Protein AF-A0AAW2ZPW3-F1 (afdb_monomer_lite)

Sequence (224 aa):
MMNESAYTNVSAQFETRSLSVDAEYKTQFEAKIDRNKQHYDPDTGDNVTYYRIQIKRTRVPLGNMGSFSVSNYSNEHRYMHFLELYQSLQKRHPQCVYPSFPPKRYDTEAPETIKERLIGLEGFIQFILSNESLANDREVLEFFGQQPLNRAKNLVKKTERTWFDSMIDYLAYPFIALENNFNTEKIDKKYPAMFGAPTNNPNVRNIPDNRSTSDLTVLEGDNI

Foldseek 3Di:
DDDDDDDDDDPDWDWDQDPDPLNFWTKTKDKAKDFDDFDQDPVVRDTFTKIKIKIWIWIDTPDDPDDIDIDIAIDIDGLVLLVVLVVVCCVVCVVDDADDAQDDDPCCPPPVSVVSNRVRSSSRLNVQCSDPVSCPDPVVCCSRVVVV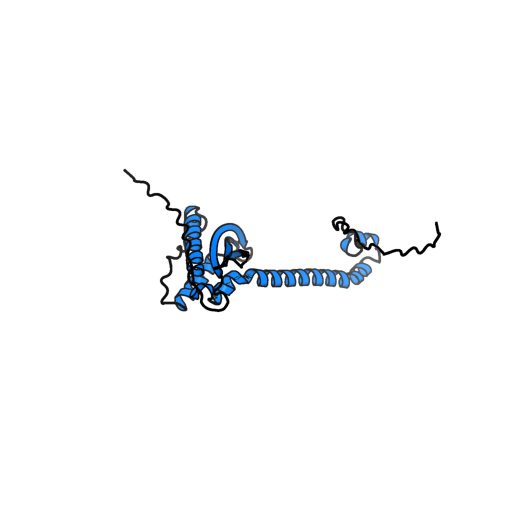VVVVVVVVVVVVVVVVVVVVVVVCVVVVCVVVVNPVVVVCVVCVPVPPDPDPDPPPPDDDDPDDDDDDDDDDDDDD

Organism: NCBI:txid1008807

Secondary structure (DSSP, 8-state):
-------------------SS-TTEEEEEEEEEEEEEEEEETTTTEEEEEEEEEEEEEEEESSTTPPPEEEEEEEEEEHHHHHHHHHHHHHH-TTS-PPPPPP--S--S-HHHHHHHHHHHHHHHHHHHH-HHHHT-HHHHHHHHHHHHHHHHHHHHHHHHHHHHHHHHHHHHHHHHHHTTT-HHHHHHH-GGGS------TT-PPPP----------------

Structure (mmCIF, N/CA/C/O backbone):
data_AF-A0AAW2ZPW3-F1
#
_entry.id   AF-A0AAW2ZPW3-F1
#
loop_
_atom_site.group_PDB
_atom_site.id
_atom_site.type_symbol
_atom_site.label_atom_id
_atom_site.label_alt_id
_atom_site.label_comp_id
_atom_site.label_asym_id
_atom_site.label_entity_id
_atom_site.label_seq_id
_atom_site.pdbx_PDB_ins_code
_atom_site.Cartn_x
_atom_site.Cartn_y
_atom_site.Cartn_z
_atom_site.occupancy
_atom_site.B_iso_or_equiv
_atom_site.auth_seq_id
_atom_site.auth_comp_id
_atom_site.auth_asym_id
_atom_site.auth_atom_id
_atom_site.pdbx_PDB_model_num
ATOM 1 N N . MET A 1 1 ? 8.148 32.405 -22.035 1.00 40.12 1 MET A N 1
ATOM 2 C CA . MET A 1 1 ? 8.514 32.671 -20.629 1.00 40.12 1 MET A CA 1
ATOM 3 C C . MET A 1 1 ? 7.722 31.693 -19.779 1.00 40.12 1 MET A C 1
ATOM 5 O O . MET A 1 1 ? 6.502 31.705 -19.856 1.00 40.12 1 MET A O 1
ATOM 9 N N . MET A 1 2 ? 8.415 30.747 -19.144 1.00 33.56 2 MET A N 1
ATOM 10 C CA . MET A 1 2 ? 7.826 29.640 -18.384 1.00 33.56 2 MET A CA 1
ATOM 11 C C . MET A 1 2 ? 7.483 30.124 -16.973 1.00 33.56 2 MET A C 1
ATOM 13 O O . MET A 1 2 ? 8.345 30.705 -16.322 1.00 33.56 2 MET A O 1
ATOM 17 N N . ASN A 1 3 ? 6.245 29.903 -16.527 1.00 38.91 3 ASN A N 1
ATOM 18 C CA . ASN A 1 3 ? 5.827 30.167 -15.152 1.00 38.91 3 ASN A CA 1
ATOM 19 C C . ASN A 1 3 ? 5.885 28.867 -14.348 1.00 38.91 3 ASN A C 1
ATOM 21 O O . ASN A 1 3 ? 5.221 27.887 -14.686 1.00 38.91 3 ASN A O 1
ATOM 25 N N . GLU A 1 4 ? 6.694 28.891 -13.293 1.00 43.84 4 GLU A N 1
ATOM 26 C CA . GLU A 1 4 ? 6.831 27.852 -12.280 1.00 43.84 4 GLU A CA 1
ATOM 27 C C . GLU A 1 4 ? 5.532 27.725 -11.474 1.00 43.84 4 GLU A C 1
ATOM 29 O O . GLU A 1 4 ? 5.117 28.644 -10.768 1.00 43.84 4 GLU A O 1
ATOM 34 N N . SER A 1 5 ? 4.874 26.572 -11.571 1.00 40.75 5 SER A N 1
ATOM 35 C CA . SER A 1 5 ? 3.739 26.220 -10.721 1.00 40.75 5 SER A CA 1
ATOM 36 C C . SER A 1 5 ? 4.228 25.527 -9.449 1.00 40.75 5 SER A C 1
ATOM 38 O O . SER A 1 5 ? 4.851 24.465 -9.497 1.00 40.75 5 SER A O 1
ATOM 40 N N . ALA A 1 6 ? 3.924 26.165 -8.322 1.00 37.41 6 ALA A N 1
ATOM 41 C CA . ALA A 1 6 ? 4.243 25.762 -6.964 1.00 37.41 6 ALA A CA 1
ATOM 42 C C . ALA A 1 6 ? 3.722 24.359 -6.605 1.00 37.41 6 ALA A C 1
ATOM 44 O O . ALA A 1 6 ? 2.565 24.021 -6.850 1.00 37.41 6 ALA A O 1
ATOM 45 N N . TYR A 1 7 ? 4.567 23.568 -5.944 1.00 33.41 7 TYR A N 1
ATOM 46 C CA . TYR A 1 7 ? 4.160 22.343 -5.261 1.00 33.41 7 TYR A CA 1
ATOM 47 C C . TYR A 1 7 ? 3.367 22.713 -4.002 1.00 33.41 7 TYR A C 1
ATOM 49 O O . TYR A 1 7 ? 3.932 23.150 -2.999 1.00 33.41 7 TYR A O 1
ATOM 57 N N . THR A 1 8 ? 2.045 22.557 -4.053 1.00 35.28 8 THR A N 1
ATOM 58 C CA . THR A 1 8 ? 1.177 22.673 -2.878 1.00 35.28 8 THR A CA 1
ATOM 59 C C . THR A 1 8 ? 1.289 21.395 -2.051 1.00 35.28 8 THR A C 1
ATOM 61 O O . THR A 1 8 ? 0.941 20.307 -2.503 1.00 35.28 8 THR A O 1
ATOM 64 N N . ASN A 1 9 ? 1.806 21.535 -0.835 1.00 36.81 9 ASN A N 1
ATOM 65 C CA . ASN A 1 9 ? 1.905 20.472 0.155 1.00 36.81 9 ASN A CA 1
ATOM 66 C C . ASN A 1 9 ? 0.516 20.301 0.799 1.00 36.81 9 ASN A C 1
ATOM 68 O O . ASN A 1 9 ? 0.113 21.117 1.627 1.00 36.81 9 ASN A O 1
ATOM 72 N N . VAL A 1 10 ? -0.264 19.313 0.349 1.00 33.97 10 VAL A N 1
ATOM 73 C CA . VAL A 1 10 ? -1.636 19.075 0.831 1.00 33.97 10 VAL A CA 1
ATOM 74 C C . VAL A 1 10 ? -1.608 18.011 1.928 1.00 33.97 10 VAL A C 1
ATOM 76 O O . VAL A 1 10 ? -1.872 16.837 1.689 1.00 33.97 10 VAL A O 1
ATOM 79 N N . SER A 1 11 ? -1.309 18.428 3.157 1.00 35.72 11 SER A N 1
ATOM 80 C CA . SER A 1 11 ? -1.606 17.633 4.353 1.00 35.72 11 SER A CA 1
ATOM 81 C C . SER A 1 11 ? -3.102 17.739 4.651 1.00 35.72 11 SER A C 1
ATOM 83 O O . SER A 1 11 ? -3.532 18.591 5.427 1.00 35.72 11 SER A O 1
ATOM 85 N N . ALA A 1 12 ? -3.916 16.913 3.997 1.00 38.75 12 ALA A N 1
ATOM 86 C CA . ALA A 1 12 ? -5.347 16.855 4.265 1.00 38.75 12 ALA A CA 1
ATOM 87 C C . ALA A 1 12 ? -5.615 16.038 5.542 1.00 38.75 12 ALA A C 1
ATOM 89 O O . ALA A 1 12 ? -5.448 14.820 5.574 1.00 38.75 12 ALA A O 1
ATOM 90 N N . GLN A 1 13 ? -6.022 16.720 6.614 1.00 38.53 13 GLN A N 1
ATOM 91 C CA . GLN A 1 13 ? -6.529 16.087 7.830 1.00 38.53 13 GLN A CA 1
ATOM 92 C C . GLN A 1 13 ? -8.008 15.740 7.626 1.00 38.53 13 GLN A C 1
ATOM 94 O O . GLN A 1 13 ? -8.851 16.632 7.598 1.00 38.53 13 GLN A O 1
ATOM 99 N N . PHE A 1 14 ? -8.337 14.457 7.482 1.00 45.84 14 PHE A N 1
ATOM 100 C CA . PHE A 1 14 ? -9.727 14.000 7.381 1.00 45.84 14 PHE A CA 1
ATOM 101 C C . PHE A 1 14 ? -10.244 13.498 8.736 1.00 45.84 14 PHE A C 1
ATOM 103 O O . PHE A 1 14 ? -9.548 12.784 9.462 1.00 45.84 14 PHE A O 1
ATOM 110 N N . GLU A 1 15 ? -11.467 13.901 9.097 1.00 42.53 15 GLU A N 1
ATOM 111 C CA . GLU A 1 15 ? -12.200 13.384 10.256 1.00 42.53 15 GLU A CA 1
ATOM 112 C C . GLU A 1 15 ? -13.277 12.403 9.804 1.00 42.53 15 GLU A C 1
ATOM 114 O O . GLU A 1 15 ? -14.194 12.786 9.084 1.00 42.53 15 GLU A O 1
ATOM 119 N N . THR A 1 16 ? -13.198 11.148 10.244 1.00 50.69 16 THR A N 1
ATOM 120 C CA . THR A 1 16 ? -14.261 10.154 10.055 1.00 50.69 16 THR A CA 1
ATOM 121 C C . THR A 1 16 ? -14.962 9.874 11.387 1.00 50.69 16 THR A C 1
ATOM 123 O O . THR A 1 16 ? -14.317 9.647 12.412 1.00 50.69 16 THR A O 1
ATOM 126 N N . ARG A 1 17 ? -16.303 9.942 11.375 1.00 41.03 17 ARG A N 1
ATOM 127 C CA . ARG A 1 17 ? -17.203 9.570 12.480 1.00 41.03 17 ARG A CA 1
ATOM 128 C C . ARG A 1 17 ? -17.719 8.150 12.232 1.00 41.03 17 ARG A C 1
ATOM 130 O O . ARG A 1 17 ? -18.593 7.982 11.387 1.00 41.03 17 ARG A O 1
ATOM 137 N N . SER A 1 18 ? -17.229 7.165 12.980 1.00 41.53 18 SER A N 1
ATOM 138 C CA . SER A 1 18 ? -17.793 5.811 13.020 1.00 41.53 18 SER A CA 1
ATOM 139 C C . SER A 1 18 ? -18.661 5.640 14.279 1.00 41.53 18 SER A C 1
ATOM 141 O O . SER A 1 18 ? -18.264 5.964 15.398 1.00 41.53 18 SER A O 1
ATOM 143 N N . LEU A 1 19 ? -19.900 5.183 14.088 1.00 45.59 19 LEU A N 1
ATOM 144 C CA . LEU A 1 19 ? -20.913 4.979 15.130 1.00 45.59 19 LEU A CA 1
ATOM 145 C C . LEU A 1 19 ? -20.983 3.489 15.513 1.00 45.59 19 LEU A C 1
ATOM 147 O O . LEU A 1 19 ? -21.840 2.773 15.010 1.00 45.59 19 LEU A O 1
ATOM 151 N N . SER A 1 20 ? -20.102 3.022 16.407 1.00 42.16 20 SER A N 1
ATOM 152 C CA . SER A 1 20 ? -20.306 1.804 17.226 1.00 42.16 20 SER A CA 1
ATOM 153 C C . SER A 1 20 ? -19.169 1.631 18.240 1.00 42.16 20 SER A C 1
ATOM 155 O O . SER A 1 20 ? -18.076 1.295 17.812 1.00 42.16 20 SER A O 1
ATOM 157 N N . VAL A 1 21 ? -19.419 1.821 19.546 1.00 47.06 21 VAL A N 1
ATOM 158 C CA . VAL A 1 21 ? -18.532 1.577 20.727 1.00 47.06 21 VAL A CA 1
ATOM 159 C C . VAL A 1 21 ? -17.141 2.262 20.723 1.00 47.06 21 VAL A C 1
ATOM 161 O O . VAL A 1 21 ? -16.722 2.776 21.749 1.00 47.06 21 VAL A O 1
ATOM 164 N N . ASP A 1 22 ? -16.496 2.416 19.571 1.00 48.12 22 ASP A N 1
ATOM 165 C CA . ASP A 1 22 ? -15.408 3.337 19.232 1.00 48.12 22 ASP A CA 1
ATOM 166 C C . ASP A 1 22 ? -15.899 4.777 18.966 1.00 48.12 22 ASP A C 1
ATOM 168 O O . ASP A 1 22 ? -15.117 5.630 18.548 1.00 48.12 22 ASP A O 1
ATOM 172 N N . ALA A 1 23 ? -17.175 5.088 19.239 1.00 52.50 23 ALA A N 1
ATOM 173 C CA . ALA A 1 23 ? -17.757 6.427 19.053 1.00 52.50 23 ALA A CA 1
ATOM 174 C C . ALA A 1 23 ? -17.068 7.523 19.900 1.00 52.50 23 ALA A C 1
ATOM 176 O O . ALA A 1 23 ? -17.370 8.706 19.762 1.00 52.50 23 ALA A O 1
ATOM 177 N N . GLU A 1 24 ? -16.141 7.126 20.771 1.00 69.06 24 GLU A N 1
ATOM 178 C CA . GLU A 1 24 ? -15.308 7.990 21.595 1.00 69.06 24 GLU A CA 1
ATOM 179 C C . GLU A 1 24 ? -13.969 8.356 20.952 1.00 69.06 24 GLU A C 1
ATOM 181 O O . GLU A 1 24 ? -13.245 9.144 21.548 1.00 69.06 24 GLU A O 1
ATOM 186 N N . TYR A 1 25 ? -13.605 7.832 19.773 1.00 67.62 25 TYR A N 1
ATOM 187 C CA . TYR A 1 25 ? -12.302 8.119 19.165 1.00 67.62 25 TYR A CA 1
ATOM 188 C C . TYR A 1 25 ? -12.387 8.451 17.675 1.00 67.62 25 TYR A C 1
ATOM 190 O O . TYR A 1 25 ? -12.862 7.675 16.853 1.00 67.62 25 TYR A O 1
ATOM 198 N N . LYS A 1 26 ? -11.788 9.578 17.297 1.00 79.75 26 LYS A N 1
ATOM 199 C CA . LYS A 1 26 ? -11.445 9.898 15.913 1.00 79.75 26 LYS A CA 1
ATOM 200 C C . LYS A 1 26 ? -10.118 9.221 15.568 1.00 79.75 26 LYS A C 1
ATOM 202 O O . LYS A 1 26 ? -9.091 9.501 16.190 1.00 79.75 26 LYS A O 1
ATOM 207 N N . THR A 1 27 ? -10.107 8.354 14.557 1.00 78.06 27 THR A N 1
ATOM 208 C CA . THR A 1 27 ? -8.859 7.767 14.044 1.00 78.06 27 THR A CA 1
ATOM 209 C C . THR A 1 27 ? -8.312 8.621 12.901 1.00 78.06 27 THR A C 1
ATOM 211 O O . THR A 1 27 ? -9.021 8.911 11.946 1.00 78.06 27 THR A O 1
ATOM 214 N N . GLN A 1 28 ? -7.041 9.007 12.987 1.00 82.06 28 GLN A N 1
ATOM 215 C CA . GLN A 1 28 ? -6.300 9.675 11.921 1.00 82.06 28 GLN A CA 1
ATOM 216 C C . GLN A 1 28 ? -5.170 8.769 11.438 1.00 82.06 28 GLN A C 1
ATOM 218 O O . GLN A 1 28 ? -4.482 8.141 12.250 1.00 82.06 28 GLN A O 1
ATOM 223 N N . PHE A 1 29 ? -4.966 8.728 10.126 1.00 83.12 29 PHE A N 1
ATOM 224 C CA . PHE A 1 29 ? -3.890 7.978 9.493 1.00 83.12 29 PHE A CA 1
ATOM 225 C C . PHE A 1 29 ? -2.956 8.932 8.756 1.00 83.12 29 PHE A C 1
ATOM 227 O O . PHE A 1 29 ? -3.404 9.799 8.012 1.00 83.12 29 PHE A O 1
ATOM 234 N N . GLU A 1 30 ? -1.657 8.743 8.945 1.00 82.81 30 GLU A N 1
ATOM 235 C CA . GLU A 1 30 ? -0.605 9.349 8.136 1.00 82.81 30 GLU A CA 1
ATOM 236 C C . GLU A 1 30 ? 0.159 8.201 7.477 1.00 82.81 30 GLU A C 1
ATOM 238 O O . GLU A 1 30 ? 0.657 7.312 8.171 1.00 82.81 30 GLU A O 1
ATOM 243 N N . ALA A 1 31 ? 0.213 8.191 6.147 1.00 84.62 31 ALA A N 1
ATOM 244 C CA . ALA A 1 31 ? 0.954 7.199 5.382 1.00 84.62 31 ALA A CA 1
ATOM 245 C C . ALA A 1 31 ? 2.081 7.881 4.615 1.00 84.62 31 ALA A C 1
ATOM 247 O O . ALA A 1 31 ? 1.835 8.876 3.937 1.00 84.62 31 ALA A O 1
ATOM 248 N N . LYS A 1 32 ? 3.286 7.320 4.717 1.00 87.94 32 LYS A N 1
ATOM 249 C CA . LYS A 1 32 ? 4.469 7.717 3.949 1.00 87.94 32 LYS A CA 1
ATOM 250 C C . LYS A 1 32 ? 5.029 6.515 3.221 1.00 87.94 32 LYS A C 1
ATOM 252 O O . LYS A 1 32 ? 4.993 5.399 3.748 1.00 87.94 32 LYS A O 1
ATOM 257 N N . ILE A 1 33 ? 5.547 6.741 2.020 1.00 87.75 33 ILE A N 1
ATOM 258 C CA . ILE A 1 33 ? 6.213 5.702 1.244 1.00 87.75 33 ILE A CA 1
ATOM 259 C C . ILE A 1 33 ? 7.634 6.143 0.941 1.00 87.75 33 ILE A C 1
ATOM 261 O O . ILE A 1 33 ? 7.854 7.145 0.270 1.00 87.75 33 ILE A O 1
ATOM 265 N N . ASP A 1 34 ? 8.591 5.336 1.382 1.00 85.94 34 ASP A N 1
ATOM 266 C CA . ASP A 1 34 ? 10.004 5.538 1.100 1.00 85.94 34 ASP A CA 1
ATOM 267 C C . ASP A 1 34 ? 10.500 4.489 0.103 1.00 85.94 34 ASP A C 1
ATOM 269 O O . ASP A 1 34 ? 10.129 3.306 0.157 1.00 85.94 34 ASP A O 1
ATOM 273 N N . ARG A 1 35 ? 11.422 4.892 -0.781 1.00 75.06 35 ARG A N 1
ATOM 274 C CA . ARG A 1 35 ? 12.244 3.917 -1.504 1.00 75.06 35 ARG A CA 1
ATOM 275 C C . ARG A 1 35 ? 13.202 3.307 -0.493 1.00 75.06 35 ARG A C 1
ATOM 277 O O . ARG A 1 35 ? 14.068 3.995 0.034 1.00 75.06 35 ARG A O 1
ATOM 284 N N . ASN A 1 36 ? 13.051 2.016 -0.234 1.00 65.75 36 ASN A N 1
ATOM 285 C CA . ASN A 1 36 ? 13.868 1.366 0.773 1.00 65.75 36 ASN A CA 1
ATOM 286 C C . ASN A 1 36 ? 15.167 0.838 0.167 1.00 65.75 36 ASN A C 1
ATOM 288 O O . ASN A 1 36 ? 16.237 1.384 0.423 1.00 65.75 36 ASN A O 1
ATOM 292 N N . LYS A 1 37 ? 15.082 -0.232 -0.634 1.00 71.56 37 LYS A N 1
ATOM 293 C CA . LYS A 1 37 ? 16.247 -0.952 -1.165 1.00 71.56 37 LYS A CA 1
ATOM 294 C C . LYS A 1 37 ? 15.915 -1.637 -2.491 1.00 71.56 37 LYS A C 1
ATOM 296 O O . LYS A 1 37 ? 14.796 -2.115 -2.686 1.00 71.56 37 LYS A O 1
ATOM 301 N N . GLN A 1 38 ? 16.903 -1.688 -3.382 1.00 78.50 38 GLN A N 1
ATOM 302 C CA . GLN A 1 38 ? 16.942 -2.693 -4.441 1.00 78.50 38 GLN A CA 1
ATOM 303 C C . GLN A 1 38 ? 17.449 -3.995 -3.824 1.00 78.50 38 GLN A C 1
ATOM 305 O O . GLN A 1 38 ? 18.418 -3.989 -3.064 1.00 78.50 38 GLN A O 1
ATOM 310 N N . HIS A 1 39 ? 16.765 -5.090 -4.117 1.00 82.94 39 HIS A N 1
ATOM 311 C CA . HIS A 1 39 ? 17.198 -6.427 -3.752 1.00 82.94 39 HIS A CA 1
ATOM 312 C C . HIS A 1 39 ? 17.432 -7.204 -5.038 1.00 82.94 39 HIS A C 1
ATOM 314 O O . HIS A 1 39 ? 16.542 -7.261 -5.885 1.00 82.94 39 HIS A O 1
ATOM 320 N N . TYR A 1 40 ? 18.618 -7.786 -5.180 1.00 83.44 40 TYR A N 1
ATOM 321 C CA . TYR A 1 40 ? 18.884 -8.719 -6.264 1.00 83.44 40 TYR A CA 1
ATOM 322 C C . TYR A 1 40 ? 18.115 -10.012 -5.990 1.00 83.44 40 TYR A C 1
ATOM 324 O O . TYR A 1 40 ? 18.232 -10.578 -4.899 1.00 83.44 40 TYR A O 1
ATOM 332 N N . ASP A 1 41 ? 17.282 -10.433 -6.931 1.00 80.00 41 ASP A N 1
ATOM 333 C CA . ASP A 1 41 ? 16.567 -11.701 -6.861 1.00 80.00 41 ASP A CA 1
ATOM 334 C C . ASP A 1 41 ? 17.380 -12.759 -7.628 1.00 80.00 41 ASP A C 1
ATOM 336 O O . ASP A 1 41 ? 17.490 -12.664 -8.852 1.00 80.00 41 ASP A O 1
ATOM 340 N N . PRO A 1 42 ? 18.009 -13.732 -6.941 1.00 80.62 42 PRO A N 1
ATOM 341 C CA . PRO A 1 42 ? 18.872 -14.711 -7.596 1.00 80.62 42 PRO A CA 1
ATOM 342 C C . PRO A 1 42 ? 18.100 -15.673 -8.503 1.00 80.62 42 PRO A C 1
ATOM 344 O O . PRO A 1 42 ? 18.702 -16.239 -9.412 1.00 80.62 42 PRO A O 1
ATOM 347 N N . ASP A 1 43 ? 16.795 -15.853 -8.278 1.00 79.81 43 ASP A N 1
ATOM 348 C CA . ASP A 1 43 ? 15.981 -16.788 -9.055 1.00 79.81 43 ASP A CA 1
ATOM 349 C C . ASP A 1 43 ? 15.610 -16.195 -10.420 1.00 79.81 43 ASP A C 1
ATOM 351 O O . ASP A 1 43 ? 15.550 -16.911 -11.420 1.00 79.81 43 ASP A O 1
ATOM 355 N N . THR A 1 44 ? 15.381 -14.879 -10.477 1.00 83.56 44 THR A N 1
ATOM 356 C CA . THR A 1 44 ? 15.059 -14.179 -11.731 1.00 83.56 44 THR A CA 1
ATOM 357 C C . THR A 1 44 ? 16.275 -13.526 -12.379 1.00 83.56 44 THR A C 1
ATOM 359 O O . THR A 1 44 ? 16.244 -13.233 -13.570 1.00 83.56 44 THR A O 1
ATOM 362 N N . GLY A 1 45 ? 17.343 -13.295 -11.614 1.00 87.50 45 GLY A N 1
ATOM 363 C CA . GLY A 1 45 ? 18.513 -12.541 -12.054 1.00 87.50 45 GLY A CA 1
ATOM 364 C C . GLY A 1 45 ? 18.276 -11.031 -12.160 1.00 87.50 45 GLY A C 1
ATOM 365 O O . GLY A 1 45 ? 19.124 -10.331 -12.713 1.00 87.50 45 GLY A O 1
ATOM 366 N N . ASP A 1 46 ? 17.161 -10.525 -11.623 1.00 82.88 46 ASP A N 1
ATOM 367 C CA . ASP A 1 46 ? 16.745 -9.127 -11.757 1.00 82.88 46 ASP A CA 1
ATOM 368 C C . ASP A 1 46 ? 16.888 -8.344 -10.447 1.00 82.88 46 ASP A C 1
ATOM 370 O O . ASP A 1 46 ? 16.755 -8.870 -9.338 1.00 82.88 46 ASP A O 1
ATOM 374 N N . ASN A 1 47 ? 17.082 -7.030 -10.573 1.00 84.19 47 ASN A N 1
ATOM 375 C CA . ASN A 1 47 ? 16.988 -6.113 -9.443 1.00 84.19 47 ASN A CA 1
ATOM 376 C C . ASN A 1 47 ? 15.530 -5.747 -9.174 1.00 84.19 47 ASN A C 1
ATOM 378 O O . ASN A 1 47 ? 14.843 -5.130 -9.989 1.00 84.19 47 ASN A O 1
ATOM 382 N N . VAL A 1 48 ? 15.062 -6.066 -7.974 1.00 85.44 48 VAL A N 1
ATOM 383 C CA . VAL A 1 48 ? 13.690 -5.817 -7.551 1.00 85.44 48 VAL A CA 1
ATOM 384 C C . VAL A 1 48 ? 13.646 -4.632 -6.595 1.00 85.44 48 VAL A C 1
ATOM 386 O O . VAL A 1 48 ? 14.350 -4.591 -5.586 1.00 85.44 48 VAL A O 1
ATOM 389 N N . THR A 1 49 ? 12.786 -3.655 -6.886 1.00 86.75 49 THR A N 1
ATOM 390 C CA . THR A 1 49 ? 12.603 -2.475 -6.029 1.00 86.75 49 THR A CA 1
ATOM 391 C C . THR A 1 49 ? 11.446 -2.676 -5.056 1.00 86.75 49 THR A C 1
ATOM 393 O O . THR A 1 49 ? 10.309 -2.925 -5.468 1.00 86.75 49 THR A O 1
ATOM 396 N N . TYR A 1 50 ? 11.737 -2.508 -3.764 1.00 90.06 50 TYR A N 1
ATOM 397 C CA . TYR A 1 50 ? 10.746 -2.515 -2.693 1.00 90.06 50 TYR A CA 1
ATOM 398 C C . TYR A 1 50 ? 10.470 -1.101 -2.179 1.00 90.06 50 TYR A C 1
ATOM 400 O O . TYR A 1 50 ? 11.380 -0.294 -1.961 1.00 90.06 50 TYR A O 1
ATOM 408 N N . TYR A 1 51 ? 9.193 -0.839 -1.938 1.00 91.06 51 TYR A N 1
ATOM 409 C CA . TYR A 1 51 ? 8.672 0.381 -1.346 1.00 91.06 51 TYR A CA 1
ATOM 410 C C . TYR A 1 51 ? 8.292 0.087 0.097 1.00 91.06 51 TYR A C 1
ATOM 412 O O . TYR A 1 51 ? 7.528 -0.846 0.361 1.00 91.06 51 TYR A O 1
ATOM 420 N N . ARG A 1 52 ? 8.843 0.860 1.032 1.00 91.62 52 ARG A N 1
ATOM 421 C CA . ARG A 1 52 ? 8.478 0.767 2.442 1.00 91.62 52 ARG A CA 1
ATOM 422 C C . ARG A 1 52 ? 7.323 1.711 2.701 1.00 91.62 52 ARG A C 1
ATOM 424 O O . ARG A 1 52 ? 7.458 2.911 2.517 1.00 91.62 52 ARG A O 1
ATOM 431 N N . ILE A 1 53 ? 6.222 1.154 3.169 1.00 91.12 53 ILE A N 1
ATOM 432 C CA . ILE A 1 53 ? 5.060 1.885 3.643 1.00 91.12 53 ILE A CA 1
ATOM 433 C C . ILE A 1 53 ? 5.234 2.074 5.143 1.00 91.12 53 ILE A C 1
ATOM 435 O O . ILE A 1 53 ? 5.524 1.112 5.853 1.00 91.12 53 ILE A O 1
ATOM 439 N N . GLN A 1 54 ? 5.060 3.298 5.619 1.00 89.88 54 GLN A N 1
ATOM 440 C CA . GLN A 1 54 ? 5.001 3.639 7.032 1.00 89.88 54 GLN A CA 1
ATOM 441 C C . GLN A 1 54 ? 3.629 4.231 7.317 1.00 89.88 54 GLN A C 1
ATOM 443 O O . GLN A 1 54 ? 3.267 5.246 6.729 1.00 89.88 54 GLN A O 1
ATOM 448 N N . ILE A 1 55 ? 2.866 3.600 8.206 1.00 87.50 55 ILE A N 1
ATOM 449 C CA . ILE A 1 55 ? 1.547 4.077 8.619 1.00 87.50 55 ILE A CA 1
ATOM 450 C C . ILE A 1 55 ? 1.608 4.440 10.089 1.00 87.50 55 ILE A C 1
ATOM 452 O O . ILE A 1 55 ? 1.842 3.588 10.945 1.00 87.50 55 ILE A O 1
ATOM 456 N N . LYS A 1 56 ? 1.333 5.703 10.382 1.00 87.81 56 LYS A N 1
ATOM 457 C CA . LYS A 1 56 ? 1.104 6.194 11.730 1.00 87.81 56 LYS A CA 1
ATOM 458 C C . LYS A 1 56 ? -0.393 6.357 11.930 1.00 87.81 56 LYS A C 1
ATOM 460 O O . LYS A 1 56 ? -1.034 7.201 11.308 1.00 87.81 56 LYS A O 1
ATOM 465 N N . ARG A 1 57 ? -0.955 5.543 12.816 1.00 84.94 57 ARG A N 1
ATOM 466 C CA . ARG A 1 57 ? -2.349 5.628 13.242 1.00 84.94 57 ARG A CA 1
ATOM 467 C C . ARG A 1 57 ? -2.408 6.327 14.590 1.00 84.94 57 ARG A C 1
ATOM 469 O O . ARG A 1 57 ? -1.864 5.829 15.574 1.00 84.94 57 ARG A O 1
ATOM 476 N N . THR A 1 58 ? -3.118 7.444 14.632 1.00 83.81 58 THR A N 1
ATOM 477 C CA . THR A 1 58 ? -3.374 8.218 15.848 1.00 83.81 58 THR A CA 1
ATOM 478 C C . THR A 1 58 ? -4.848 8.091 16.202 1.00 83.81 58 THR A C 1
ATOM 480 O O . THR A 1 58 ? -5.703 8.438 15.391 1.00 83.81 58 THR A O 1
ATOM 483 N N . ARG A 1 59 ? -5.164 7.589 17.396 1.00 83.44 59 ARG A N 1
ATOM 484 C CA . ARG A 1 59 ? -6.529 7.621 17.934 1.00 83.44 59 ARG A CA 1
ATOM 485 C C . ARG A 1 59 ? -6.646 8.808 18.880 1.00 83.44 59 ARG A C 1
ATOM 487 O O . ARG A 1 59 ? -5.910 8.891 19.864 1.00 83.44 59 ARG A O 1
ATOM 494 N N . VAL A 1 60 ? -7.541 9.725 18.541 1.00 84.19 60 VAL A N 1
ATOM 495 C CA . VAL A 1 60 ? -7.817 10.952 19.287 1.00 84.19 60 VAL A CA 1
ATOM 496 C C . VAL A 1 60 ? -9.156 10.785 19.990 1.00 84.19 60 VAL A C 1
ATOM 498 O O . VAL A 1 60 ? -10.142 10.537 19.298 1.00 84.19 60 VAL A O 1
ATOM 501 N N . PRO A 1 61 ? -9.228 10.908 21.320 1.00 82.81 61 PRO A N 1
ATOM 502 C CA . PRO A 1 61 ? -10.502 10.850 22.017 1.00 82.81 61 PRO A CA 1
ATOM 503 C C . PRO A 1 61 ? -11.390 12.046 21.640 1.00 82.81 61 PRO A C 1
ATOM 505 O O . PRO A 1 61 ? -10.920 13.173 21.513 1.00 82.81 61 PRO A O 1
ATOM 508 N N . LEU A 1 62 ? -12.685 11.798 21.469 1.00 79.88 62 LEU A N 1
ATOM 509 C CA . LEU A 1 62 ? -13.734 12.777 21.171 1.00 79.88 62 LEU A CA 1
ATOM 510 C C . LEU A 1 62 ? -14.245 13.493 22.440 1.00 79.88 62 LEU A C 1
ATOM 512 O O . LEU A 1 62 ? -15.150 14.319 22.354 1.00 79.88 62 LEU A O 1
ATOM 516 N N . GLY A 1 63 ? -13.656 13.214 23.611 1.00 79.44 63 GLY A N 1
ATOM 517 C CA . GLY A 1 63 ? -13.987 13.838 24.894 1.00 79.44 63 GLY A CA 1
ATOM 518 C C . GLY A 1 63 ? -12.794 13.912 25.857 1.00 79.44 63 GLY A C 1
ATOM 519 O O . GLY A 1 63 ? -11.736 13.338 25.609 1.00 79.44 63 GLY A O 1
ATOM 520 N N . ASN A 1 64 ? -12.976 14.605 26.985 1.00 71.62 64 ASN A N 1
ATOM 521 C CA . ASN A 1 64 ? -11.904 14.941 27.938 1.00 71.62 64 ASN A CA 1
ATOM 522 C C . ASN A 1 64 ? -11.348 13.766 28.773 1.00 71.62 64 ASN A C 1
ATOM 524 O O . ASN A 1 64 ? -10.476 13.995 29.607 1.00 71.62 64 ASN A O 1
ATOM 528 N N . MET A 1 65 ? -11.831 12.531 28.596 1.00 63.16 65 MET A N 1
ATOM 529 C CA . MET A 1 65 ? -11.461 11.390 29.455 1.00 63.16 65 MET A CA 1
ATOM 530 C C . MET A 1 65 ? -10.638 10.283 28.778 1.00 63.16 65 MET A C 1
ATOM 532 O O . MET A 1 65 ? -10.298 9.305 29.437 1.00 63.16 65 MET A O 1
ATOM 536 N N . GLY A 1 66 ? -10.272 10.415 27.500 1.00 68.12 66 GLY A N 1
ATOM 537 C CA . GLY A 1 66 ? -9.473 9.392 26.814 1.00 68.12 66 GLY A CA 1
ATOM 538 C C . GLY A 1 66 ? -7.973 9.693 26.777 1.00 68.12 66 GLY A C 1
ATOM 539 O O . GLY A 1 66 ? -7.549 10.849 26.792 1.00 68.12 66 GLY A O 1
ATOM 540 N N . SER A 1 67 ? -7.154 8.646 26.677 1.00 71.81 67 SER A N 1
ATOM 541 C CA . SER A 1 67 ? -5.726 8.768 26.377 1.00 71.81 67 SER A CA 1
ATOM 542 C C . SER A 1 67 ? -5.481 8.702 24.866 1.00 71.81 67 SER A C 1
ATOM 544 O O . SER A 1 67 ? -6.146 7.971 24.129 1.00 71.81 67 SER A O 1
ATOM 546 N N . PHE A 1 68 ? -4.510 9.478 24.381 1.00 77.00 68 PHE A N 1
ATOM 547 C CA . PHE A 1 68 ? -4.046 9.366 23.001 1.00 77.00 68 PHE A CA 1
ATOM 548 C C . PHE A 1 68 ? -3.274 8.060 22.829 1.00 77.00 68 PHE A C 1
ATOM 550 O O . PHE A 1 68 ? -2.373 7.760 23.613 1.00 77.00 68 PHE A O 1
ATOM 557 N N . SER A 1 69 ? -3.575 7.315 21.767 1.00 77.38 69 SER A N 1
ATOM 558 C CA . SER A 1 69 ? -2.744 6.181 21.358 1.00 77.38 69 SER A CA 1
ATOM 559 C C . SER A 1 69 ? -2.211 6.393 19.949 1.00 77.38 69 SER A C 1
ATOM 561 O O . SER A 1 69 ? -2.942 6.759 19.025 1.00 77.38 69 SER A O 1
ATOM 563 N N . VAL A 1 70 ? -0.906 6.174 19.793 1.00 79.69 70 VAL A N 1
ATOM 564 C CA . VAL A 1 70 ? -0.209 6.222 18.508 1.00 79.69 70 VAL A CA 1
ATOM 565 C C . VAL A 1 70 ? 0.349 4.836 18.236 1.00 79.69 70 VAL A C 1
ATOM 567 O O . VAL A 1 70 ? 1.091 4.284 19.045 1.00 79.69 70 VAL A O 1
ATOM 570 N N . SER A 1 71 ? -0.010 4.275 17.089 1.00 79.06 71 SER A N 1
ATOM 571 C CA . SER A 1 71 ? 0.496 2.991 16.607 1.00 79.06 71 SER A CA 1
ATOM 572 C C . SER A 1 71 ? 1.206 3.209 15.279 1.00 79.06 71 SER A C 1
ATOM 574 O O . SER A 1 71 ? 0.704 3.922 14.413 1.00 79.06 71 SER A O 1
ATOM 576 N N . ASN A 1 72 ? 2.399 2.633 15.147 1.00 80.69 72 ASN A N 1
ATOM 577 C CA . ASN A 1 72 ? 3.218 2.743 13.947 1.00 80.69 72 ASN A CA 1
ATOM 578 C C . ASN A 1 72 ? 3.343 1.362 13.311 1.00 80.69 72 ASN A C 1
ATOM 580 O O . ASN A 1 72 ? 3.694 0.394 13.986 1.00 80.69 72 ASN A O 1
ATOM 584 N N . TYR A 1 73 ? 3.079 1.293 12.016 1.00 82.69 73 TYR A N 1
ATOM 585 C CA . TYR A 1 73 ? 3.186 0.089 11.209 1.00 82.69 73 TYR A CA 1
ATOM 586 C C . TYR A 1 73 ? 4.152 0.356 10.069 1.00 82.69 73 TYR A C 1
ATOM 588 O O . TYR A 1 73 ? 4.184 1.456 9.516 1.00 82.69 73 TYR A O 1
ATOM 596 N N . SER A 1 74 ? 4.951 -0.647 9.723 1.00 84.94 74 SER A N 1
ATOM 597 C CA . SER A 1 74 ? 5.816 -0.558 8.558 1.00 84.94 74 SER A CA 1
ATOM 598 C C . SER A 1 74 ? 5.901 -1.890 7.846 1.00 84.94 74 SER A C 1
ATOM 600 O O . SER A 1 74 ? 6.100 -2.922 8.490 1.00 84.94 74 SER A O 1
ATOM 602 N N . ASN A 1 75 ? 5.793 -1.853 6.528 1.00 87.56 75 ASN A N 1
ATOM 603 C CA . ASN A 1 75 ? 5.789 -3.036 5.687 1.00 87.56 75 ASN A CA 1
ATOM 604 C C . ASN A 1 75 ? 6.320 -2.686 4.299 1.00 87.56 75 ASN A C 1
ATOM 606 O O . ASN A 1 75 ? 6.340 -1.529 3.888 1.00 87.56 75 ASN A O 1
ATOM 610 N N . GLU A 1 76 ? 6.836 -3.692 3.604 1.00 90.44 76 GLU A N 1
ATOM 611 C CA . GLU A 1 76 ? 7.588 -3.513 2.365 1.00 90.44 76 GLU A CA 1
ATOM 612 C C . GLU A 1 76 ? 6.928 -4.307 1.246 1.00 90.44 76 GLU A C 1
ATOM 614 O O . GLU A 1 76 ? 6.701 -5.509 1.381 1.00 90.44 76 GLU A O 1
ATOM 619 N N . HIS A 1 77 ? 6.620 -3.633 0.140 1.00 91.19 77 HIS A N 1
ATOM 620 C CA . HIS A 1 77 ? 5.916 -4.219 -0.996 1.00 91.19 77 HIS A CA 1
ATOM 621 C C . HIS A 1 77 ? 6.560 -3.789 -2.313 1.00 91.19 77 HIS A C 1
ATOM 623 O O . HIS A 1 77 ? 7.130 -2.705 -2.432 1.00 91.19 77 HIS A O 1
ATOM 629 N N . ARG A 1 78 ? 6.459 -4.646 -3.330 1.00 91.62 78 ARG A N 1
ATOM 630 C CA . ARG A 1 78 ? 6.849 -4.315 -4.705 1.00 91.62 78 ARG A CA 1
ATOM 631 C C . ARG A 1 78 ? 5.718 -3.559 -5.381 1.00 91.62 78 ARG A C 1
ATOM 633 O O . ARG A 1 78 ? 4.562 -3.776 -5.032 1.00 91.62 78 ARG A O 1
ATOM 640 N N . TYR A 1 79 ? 6.036 -2.777 -6.413 1.00 91.88 79 TYR A N 1
ATOM 641 C CA . TYR A 1 79 ? 5.036 -2.079 -7.236 1.00 91.88 79 TYR A CA 1
ATOM 642 C C . TYR A 1 79 ? 3.885 -3.002 -7.684 1.00 91.88 79 TYR A C 1
ATOM 644 O O . TYR A 1 79 ? 2.722 -2.625 -7.582 1.00 91.88 79 TYR A O 1
ATOM 652 N N . MET A 1 80 ? 4.200 -4.234 -8.104 1.00 92.19 80 MET A N 1
ATOM 653 C CA . MET A 1 80 ? 3.190 -5.208 -8.539 1.00 92.19 80 MET A CA 1
ATOM 654 C C . MET A 1 80 ? 2.177 -5.559 -7.443 1.00 92.19 80 MET A C 1
ATOM 656 O O . MET A 1 80 ? 0.999 -5.672 -7.748 1.00 92.19 80 MET A O 1
ATOM 660 N N . HIS A 1 81 ? 2.590 -5.634 -6.173 1.00 94.12 81 HIS A N 1
ATOM 661 C CA . HIS A 1 81 ? 1.658 -5.920 -5.076 1.00 94.12 81 HIS A CA 1
ATOM 662 C C . HIS A 1 81 ? 0.650 -4.772 -4.881 1.00 94.12 81 HIS A C 1
ATOM 664 O O . HIS A 1 81 ? -0.510 -5.014 -4.567 1.00 94.12 81 HIS A O 1
ATOM 670 N N . PHE A 1 82 ? 1.067 -3.515 -5.088 1.00 95.56 82 PHE A N 1
ATOM 671 C CA . PHE A 1 82 ? 0.140 -2.376 -5.059 1.00 95.56 82 PHE A CA 1
ATOM 672 C C . PHE A 1 82 ? -0.826 -2.406 -6.245 1.00 95.56 82 PHE A C 1
ATOM 674 O O . PHE A 1 82 ? -1.993 -2.063 -6.088 1.00 95.56 82 PHE A O 1
ATOM 681 N N . LEU A 1 83 ? -0.340 -2.802 -7.426 1.00 95.81 83 LEU A N 1
ATOM 682 C CA . LEU A 1 83 ? -1.162 -2.903 -8.630 1.00 95.81 83 LEU A CA 1
ATOM 683 C C . LEU A 1 83 ? -2.236 -3.988 -8.482 1.00 95.81 83 LEU A C 1
ATOM 685 O O . LEU A 1 83 ? -3.389 -3.753 -8.830 1.00 95.81 83 LEU A O 1
ATOM 689 N N . GLU A 1 84 ? -1.870 -5.146 -7.934 1.00 95.88 84 GLU A N 1
ATOM 690 C CA . GLU A 1 84 ? -2.803 -6.234 -7.617 1.00 95.88 84 GLU A CA 1
ATOM 691 C C . GLU A 1 84 ? -3.885 -5.768 -6.634 1.00 95.88 84 GLU A C 1
ATOM 693 O O . GLU A 1 84 ? -5.075 -5.955 -6.897 1.00 95.88 84 GLU A O 1
ATOM 698 N N . LEU A 1 85 ? -3.485 -5.078 -5.556 1.00 96.38 85 LEU A N 1
ATOM 699 C CA . LEU A 1 85 ? -4.424 -4.495 -4.597 1.00 96.38 85 LEU A CA 1
ATOM 700 C C . LEU A 1 85 ? -5.368 -3.490 -5.273 1.00 96.38 85 LEU A C 1
ATOM 702 O O . LEU A 1 85 ? -6.579 -3.551 -5.076 1.00 96.38 85 LEU A O 1
ATOM 706 N N . TYR A 1 86 ? -4.834 -2.581 -6.094 1.00 97.12 86 TYR A N 1
ATOM 707 C CA . TYR A 1 86 ? -5.625 -1.589 -6.825 1.00 97.12 86 TYR A CA 1
ATOM 708 C C . TYR A 1 86 ? -6.686 -2.245 -7.713 1.00 97.12 86 TYR A C 1
ATOM 710 O O . TYR A 1 86 ? -7.866 -1.907 -7.625 1.00 97.12 86 TYR A O 1
ATOM 718 N N . GLN A 1 87 ? -6.282 -3.220 -8.529 1.00 96.62 87 GLN A N 1
ATOM 719 C CA . GLN A 1 87 ? -7.179 -3.921 -9.448 1.00 96.62 87 GLN A CA 1
ATOM 720 C C . GLN A 1 87 ? -8.260 -4.711 -8.710 1.00 96.62 87 GLN A C 1
ATOM 722 O O . GLN A 1 87 ? -9.425 -4.701 -9.116 1.00 96.62 87 GLN A O 1
ATOM 727 N N . SER A 1 88 ? -7.900 -5.385 -7.617 1.00 97.00 88 SER A N 1
ATOM 728 C CA . SER A 1 88 ? -8.878 -6.144 -6.845 1.00 97.00 88 SER A CA 1
ATOM 729 C C . SER A 1 88 ? -9.872 -5.236 -6.124 1.00 97.00 88 SER A C 1
ATOM 731 O O . SER A 1 88 ? -11.075 -5.512 -6.134 1.00 97.00 88 SER A O 1
ATOM 733 N N . LEU A 1 89 ? -9.413 -4.107 -5.574 1.00 96.75 89 LEU A N 1
ATOM 734 C CA . LEU A 1 89 ? -10.306 -3.118 -4.977 1.00 96.75 89 LEU A CA 1
ATOM 735 C C . LEU A 1 89 ? -11.265 -2.534 -6.013 1.00 96.75 89 LEU A C 1
ATOM 737 O O . LEU A 1 89 ? -12.464 -2.533 -5.759 1.00 96.75 89 LEU A O 1
ATOM 741 N N . GLN A 1 90 ? -10.781 -2.138 -7.194 1.00 96.62 90 GLN A N 1
ATOM 742 C CA . GLN A 1 90 ? -11.645 -1.652 -8.278 1.00 96.62 90 GLN A CA 1
ATOM 743 C C . GLN A 1 90 ? -12.725 -2.659 -8.670 1.00 96.62 90 GLN A C 1
ATOM 745 O O . GLN A 1 90 ? -13.869 -2.287 -8.921 1.00 96.62 90 GLN A O 1
ATOM 750 N N . LYS A 1 91 ? -12.373 -3.946 -8.713 1.00 97.06 91 LYS A N 1
ATOM 751 C CA . LYS A 1 91 ? -13.321 -5.014 -9.029 1.00 97.06 91 LYS A CA 1
ATOM 752 C C . LYS A 1 91 ? -14.377 -5.194 -7.936 1.00 97.06 91 LYS A C 1
ATOM 754 O O . LYS A 1 91 ? -15.526 -5.489 -8.253 1.00 97.06 91 LYS A O 1
ATOM 759 N N . ARG A 1 92 ? -13.991 -5.075 -6.663 1.00 95.31 92 ARG A N 1
ATOM 760 C CA . ARG A 1 92 ? -14.869 -5.342 -5.510 1.00 95.31 92 ARG A CA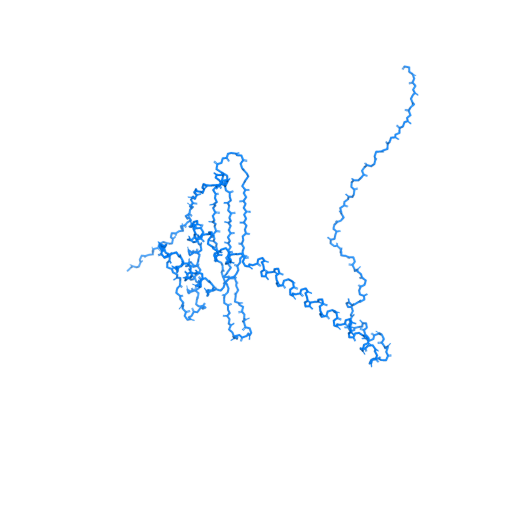 1
ATOM 761 C C . ARG A 1 92 ? -15.693 -4.130 -5.079 1.00 95.31 92 ARG A C 1
ATOM 763 O O . ARG A 1 92 ? -16.795 -4.315 -4.575 1.00 95.31 92 ARG A O 1
ATOM 770 N N . HIS A 1 93 ? -15.202 -2.920 -5.337 1.00 95.94 93 HIS A N 1
ATOM 771 C CA . HIS A 1 93 ? -15.869 -1.655 -5.022 1.00 95.94 93 HIS A CA 1
ATOM 772 C C . HIS A 1 93 ? -15.926 -0.742 -6.261 1.00 95.94 93 HIS A C 1
ATOM 774 O O . HIS A 1 93 ? -15.356 0.352 -6.258 1.00 95.94 93 HIS A O 1
ATOM 780 N N . PRO A 1 94 ? -16.609 -1.162 -7.343 1.00 95.62 94 PRO A N 1
ATOM 781 C CA . PRO A 1 94 ? -16.633 -0.431 -8.617 1.00 95.62 94 PRO A CA 1
ATOM 782 C C . PRO A 1 94 ? -17.262 0.968 -8.525 1.00 95.62 94 PRO A C 1
ATOM 784 O O . PRO A 1 94 ? -17.037 1.807 -9.392 1.00 95.62 94 PRO A O 1
ATOM 787 N N . GLN A 1 95 ? -18.048 1.233 -7.481 1.00 94.69 95 GLN A N 1
ATOM 788 C CA . GLN A 1 95 ? -18.656 2.531 -7.198 1.00 94.69 95 GLN A CA 1
ATOM 789 C C . GLN A 1 95 ? -17.663 3.572 -6.656 1.00 94.69 95 GLN A C 1
ATOM 791 O O . GLN A 1 95 ? -17.982 4.760 -6.613 1.00 94.69 95 GLN A O 1
ATOM 796 N N . CYS A 1 96 ? -16.480 3.151 -6.200 1.00 92.69 96 CYS A N 1
ATOM 797 C CA . CYS A 1 96 ? -15.474 4.063 -5.675 1.00 92.69 96 CYS A CA 1
ATOM 798 C C . CYS A 1 96 ? -14.724 4.768 -6.812 1.00 92.69 96 CYS A C 1
ATOM 800 O O . CYS A 1 96 ? -14.287 4.150 -7.780 1.00 92.69 96 CYS A O 1
ATOM 802 N N . VAL A 1 97 ? -14.515 6.077 -6.666 1.00 93.00 97 VAL A N 1
ATOM 803 C CA . VAL A 1 97 ? -13.684 6.858 -7.591 1.00 93.00 97 VAL A CA 1
ATOM 804 C C . VAL A 1 97 ? -12.243 6.811 -7.101 1.00 93.00 97 VAL A C 1
ATOM 806 O O . VAL A 1 97 ? -11.869 7.521 -6.172 1.00 93.00 97 VAL A O 1
ATOM 809 N N . TYR A 1 98 ? -11.446 5.938 -7.706 1.00 92.94 98 TYR A N 1
ATOM 810 C CA . TYR A 1 98 ? -10.046 5.751 -7.338 1.00 92.94 98 TYR A CA 1
ATOM 811 C C . TYR A 1 98 ? -9.155 6.870 -7.892 1.00 92.94 98 TYR A C 1
ATOM 813 O O . TYR A 1 98 ? -9.388 7.334 -9.01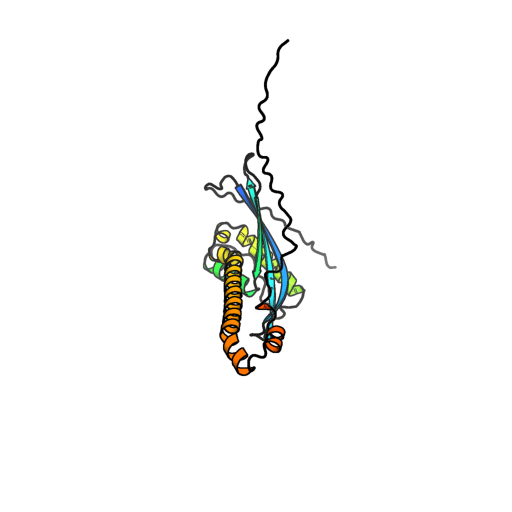2 1.00 92.94 98 TYR A O 1
ATOM 821 N N . PRO A 1 99 ? -8.087 7.263 -7.173 1.00 93.81 99 PRO A N 1
ATOM 822 C CA . PRO A 1 99 ? -7.054 8.112 -7.748 1.00 93.81 99 PRO A CA 1
ATOM 823 C C . PRO A 1 99 ? -6.360 7.397 -8.916 1.00 93.81 99 PRO A C 1
ATOM 825 O O . PRO A 1 99 ? -6.375 6.164 -9.024 1.00 93.81 99 PRO A O 1
ATOM 828 N N . SER A 1 100 ? -5.723 8.180 -9.789 1.00 91.94 100 SER A N 1
ATOM 829 C CA . SER A 1 100 ? -4.912 7.626 -10.873 1.00 91.94 100 SER A CA 1
ATOM 830 C C . SER A 1 100 ? -3.770 6.794 -10.296 1.00 91.94 100 SER A C 1
ATOM 832 O O . SER A 1 100 ? -2.974 7.291 -9.499 1.00 91.94 100 SER A O 1
ATOM 834 N N . PHE A 1 101 ? -3.660 5.541 -10.730 1.00 92.94 101 PHE A N 1
ATOM 835 C CA . PHE A 1 101 ? -2.548 4.684 -10.340 1.00 92.94 101 PHE A CA 1
ATOM 836 C C . PHE A 1 101 ? -1.292 5.041 -11.156 1.00 92.94 101 PHE A C 1
ATOM 838 O O . PHE A 1 101 ? -1.406 5.290 -12.361 1.00 92.94 101 PHE A O 1
ATOM 845 N N . PRO A 1 102 ? -0.091 5.089 -10.551 1.00 92.56 102 PRO A N 1
ATOM 846 C CA . PRO A 1 102 ? 1.130 5.421 -11.281 1.00 92.56 102 PRO A CA 1
ATOM 847 C C . PRO A 1 102 ? 1.406 4.391 -12.390 1.00 92.56 102 PRO A C 1
ATOM 849 O O . PRO A 1 102 ? 1.249 3.194 -12.145 1.00 92.56 102 PRO A O 1
ATOM 852 N N . PRO A 1 103 ? 1.838 4.802 -13.597 1.00 87.31 103 PRO A N 1
ATOM 853 C CA . PRO A 1 103 ? 1.952 3.907 -14.744 1.00 87.31 103 PRO A CA 1
ATOM 854 C C . PRO A 1 103 ? 3.110 2.907 -14.626 1.00 87.31 103 PRO A C 1
ATOM 856 O O . PRO A 1 103 ? 4.188 3.192 -14.086 1.00 87.31 103 PRO A O 1
ATOM 859 N N . LYS A 1 104 ? 2.921 1.731 -15.232 1.00 86.06 104 LYS A N 1
ATOM 860 C CA . LYS A 1 104 ? 3.977 0.729 -15.394 1.00 86.06 104 LYS A CA 1
ATOM 861 C C . LYS A 1 104 ? 4.929 1.160 -16.516 1.00 86.06 104 LYS A C 1
ATOM 863 O O . LYS A 1 104 ? 4.706 0.860 -17.681 1.00 86.06 104 LYS A O 1
ATOM 868 N N . ARG A 1 105 ? 5.984 1.895 -16.165 1.00 82.19 105 ARG A N 1
ATOM 869 C CA . ARG A 1 105 ? 7.098 2.221 -17.078 1.00 82.19 105 ARG A CA 1
ATOM 870 C C . ARG A 1 105 ? 8.153 1.109 -17.128 1.00 82.19 105 ARG A C 1
ATOM 872 O O . ARG A 1 105 ? 8.410 0.478 -16.101 1.00 82.19 105 ARG A O 1
ATOM 879 N N . TYR A 1 106 ? 8.757 0.924 -18.308 1.00 76.75 106 TYR A N 1
ATOM 880 C CA . TYR A 1 106 ? 9.866 -0.011 -18.557 1.00 76.75 106 TYR A CA 1
ATOM 881 C C . TYR A 1 106 ? 11.167 0.436 -17.890 1.00 76.75 106 TYR A C 1
ATOM 883 O O . TYR A 1 106 ? 11.885 -0.395 -17.347 1.00 76.75 106 TYR A O 1
ATOM 891 N N . ASP A 1 107 ? 11.429 1.744 -17.865 1.00 79.88 107 ASP A N 1
ATOM 892 C CA . ASP A 1 107 ? 12.549 2.307 -17.115 1.00 79.88 107 ASP A CA 1
ATOM 893 C C . ASP A 1 107 ? 12.150 2.488 -15.647 1.00 79.88 107 ASP A C 1
ATOM 895 O O . ASP A 1 107 ? 11.653 3.532 -15.213 1.00 79.88 107 ASP A O 1
ATOM 899 N N . THR A 1 108 ? 12.274 1.397 -14.897 1.00 75.69 108 THR A N 1
ATOM 900 C CA . THR A 1 108 ? 11.910 1.328 -13.481 1.00 75.69 108 THR A CA 1
ATOM 901 C C . THR A 1 108 ? 12.895 2.052 -12.570 1.00 75.69 108 THR A C 1
ATOM 903 O O . THR A 1 108 ? 12.570 2.248 -11.397 1.00 75.69 108 THR A O 1
ATOM 906 N N . GLU A 1 109 ? 14.076 2.409 -13.079 1.00 79.94 109 GLU A N 1
ATOM 907 C CA . GLU A 1 109 ? 15.191 2.928 -12.285 1.00 79.94 109 GLU A CA 1
ATOM 908 C C . GLU A 1 109 ? 15.424 4.427 -12.479 1.00 79.94 109 GLU A C 1
ATOM 910 O O . GLU A 1 109 ? 16.027 5.048 -11.601 1.00 79.94 109 GLU A O 1
ATOM 915 N N . ALA A 1 110 ? 14.881 5.020 -13.549 1.00 86.56 110 ALA A N 1
ATOM 916 C CA . ALA A 1 110 ? 14.867 6.466 -13.735 1.00 86.56 110 ALA A CA 1
ATOM 917 C C . ALA A 1 110 ? 14.354 7.197 -12.472 1.00 86.56 110 ALA A C 1
ATOM 919 O O . ALA A 1 110 ? 13.250 6.894 -11.987 1.00 86.56 110 ALA A O 1
ATOM 920 N N . PRO A 1 111 ? 15.112 8.176 -11.937 1.00 86.69 111 PRO A N 1
ATOM 921 C CA . PRO A 1 111 ? 14.729 8.943 -10.750 1.00 86.69 111 PRO A CA 1
ATOM 922 C C . PRO A 1 111 ? 13.329 9.561 -10.843 1.00 86.69 111 PRO A C 1
ATOM 924 O O . PRO A 1 111 ? 12.576 9.558 -9.867 1.00 86.69 111 PRO A O 1
ATOM 927 N N . GLU A 1 112 ? 12.946 10.033 -12.027 1.00 88.69 112 GLU A N 1
ATOM 928 C CA . GLU A 1 112 ? 11.645 10.631 -12.317 1.00 88.69 112 GLU A CA 1
ATOM 929 C C . GLU A 1 112 ? 10.526 9.594 -12.182 1.00 88.69 112 GLU A C 1
ATOM 931 O O . GLU A 1 112 ? 9.530 9.842 -11.503 1.00 88.69 112 GLU A O 1
ATOM 936 N N . THR A 1 113 ? 10.720 8.396 -12.745 1.00 87.88 113 THR A N 1
ATOM 937 C CA . THR A 1 113 ? 9.773 7.279 -12.610 1.00 87.88 113 THR A CA 1
ATOM 938 C C . THR A 1 113 ? 9.605 6.879 -11.147 1.00 87.88 113 THR A C 1
ATOM 940 O O . THR A 1 113 ? 8.491 6.606 -10.698 1.00 87.88 113 THR A O 1
ATOM 943 N N . ILE A 1 114 ? 10.697 6.845 -10.380 1.00 86.44 114 ILE A N 1
ATOM 944 C CA . ILE A 1 114 ? 10.650 6.520 -8.952 1.00 86.44 114 ILE A CA 1
ATOM 945 C C . ILE A 1 114 ? 9.851 7.581 -8.197 1.00 86.44 114 ILE A C 1
ATOM 947 O O . ILE A 1 114 ? 8.962 7.223 -7.426 1.00 86.44 114 ILE A O 1
ATOM 951 N N . LYS A 1 115 ? 10.130 8.866 -8.432 1.00 89.50 115 LYS A N 1
ATOM 952 C CA . LYS A 1 115 ? 9.433 9.977 -7.778 1.00 89.50 115 LYS A CA 1
ATOM 953 C C . LYS A 1 115 ? 7.934 9.958 -8.081 1.00 89.50 115 LYS A C 1
ATOM 955 O O . LYS A 1 115 ? 7.130 10.043 -7.157 1.00 89.50 115 LYS A O 1
ATOM 960 N N . GLU A 1 116 ? 7.556 9.792 -9.347 1.00 91.25 116 GLU A N 1
ATOM 961 C CA . GLU A 1 116 ? 6.152 9.672 -9.755 1.00 91.25 116 GLU A CA 1
ATOM 962 C C . GLU A 1 116 ? 5.459 8.483 -9.077 1.00 91.25 116 GLU A C 1
ATOM 964 O O . GLU A 1 116 ? 4.338 8.616 -8.583 1.00 91.25 116 GLU A O 1
ATOM 969 N N . ARG A 1 117 ? 6.128 7.323 -9.010 1.00 92.12 117 ARG A N 1
ATOM 970 C CA . ARG A 1 117 ? 5.591 6.142 -8.322 1.00 92.12 117 ARG A CA 1
ATOM 971 C C . ARG A 1 117 ? 5.408 6.386 -6.834 1.00 92.12 117 ARG A C 1
ATOM 973 O O . ARG A 1 117 ? 4.371 6.003 -6.317 1.00 92.12 117 ARG A O 1
ATOM 980 N N . LEU A 1 118 ? 6.370 7.009 -6.156 1.00 91.06 118 LEU A N 1
ATOM 981 C CA . LEU A 1 118 ? 6.248 7.308 -4.727 1.00 91.06 118 LEU A CA 1
ATOM 982 C C . LEU A 1 118 ? 5.017 8.176 -4.458 1.00 91.06 118 LEU A C 1
ATOM 984 O O . LEU A 1 118 ? 4.171 7.779 -3.665 1.00 91.06 118 LEU A O 1
ATOM 988 N N . ILE A 1 119 ? 4.863 9.274 -5.201 1.00 91.94 119 ILE A N 1
ATOM 989 C CA . ILE A 1 119 ? 3.718 10.186 -5.063 1.00 91.94 119 ILE A CA 1
ATOM 990 C C . ILE A 1 119 ? 2.398 9.460 -5.358 1.00 91.94 119 ILE A C 1
ATOM 992 O O . ILE A 1 119 ? 1.446 9.554 -4.585 1.00 91.94 119 ILE A O 1
ATOM 996 N N . GLY A 1 120 ? 2.331 8.713 -6.464 1.00 94.12 120 GLY A N 1
ATOM 997 C CA . GLY A 1 120 ? 1.110 8.014 -6.865 1.00 94.12 120 GLY A CA 1
ATOM 998 C C . GLY A 1 120 ? 0.712 6.897 -5.898 1.00 94.12 120 GLY A C 1
ATOM 999 O O . GLY A 1 120 ? -0.464 6.758 -5.563 1.00 94.12 120 GLY A O 1
ATOM 1000 N N . LEU A 1 121 ? 1.682 6.114 -5.419 1.00 95.06 121 LEU A N 1
ATOM 1001 C CA . LEU A 1 121 ? 1.436 5.059 -4.437 1.00 95.06 121 LEU A CA 1
ATOM 1002 C C . LEU A 1 121 ? 1.048 5.649 -3.078 1.00 95.06 121 LEU A C 1
ATOM 1004 O O . LEU A 1 121 ? 0.144 5.124 -2.435 1.00 95.06 121 LEU A O 1
ATOM 1008 N N . GLU A 1 122 ? 1.685 6.739 -2.649 1.00 93.88 122 GLU A N 1
ATOM 1009 C CA . GLU A 1 122 ? 1.353 7.408 -1.390 1.00 93.88 122 GLU A CA 1
ATOM 1010 C C . GLU A 1 122 ? -0.080 7.944 -1.425 1.00 93.88 122 GLU A C 1
ATOM 1012 O O . GLU A 1 122 ? -0.869 7.630 -0.534 1.00 93.88 122 GLU A O 1
ATOM 1017 N N . GLY A 1 123 ? -0.456 8.644 -2.500 1.00 93.69 123 GLY A N 1
ATOM 1018 C CA . GLY A 1 123 ? -1.824 9.123 -2.696 1.00 93.69 123 GLY A CA 1
ATOM 1019 C C . GLY A 1 123 ? -2.853 7.988 -2.737 1.00 93.69 123 GLY A C 1
ATOM 1020 O O . GLY A 1 123 ? -3.928 8.103 -2.150 1.00 93.69 123 GLY A O 1
ATOM 1021 N N . PHE A 1 124 ? -2.519 6.856 -3.365 1.00 95.88 124 PHE A N 1
ATOM 1022 C CA . PHE A 1 124 ? -3.382 5.673 -3.375 1.00 95.88 124 PHE A CA 1
ATOM 1023 C C . PHE A 1 124 ? -3.587 5.078 -1.973 1.00 95.88 124 PHE A C 1
ATOM 1025 O O . PHE A 1 124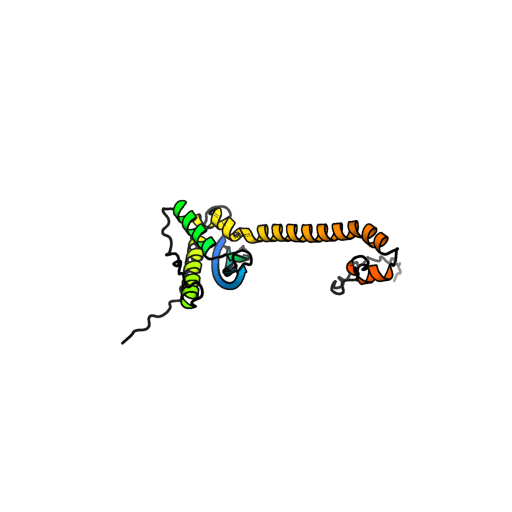 ? -4.719 4.788 -1.587 1.00 95.88 124 PHE A O 1
ATOM 1032 N N . ILE A 1 125 ? -2.519 4.930 -1.186 1.00 95.19 125 ILE A N 1
ATOM 1033 C CA . ILE A 1 125 ? -2.614 4.401 0.180 1.00 95.19 125 ILE A CA 1
ATOM 1034 C C . ILE A 1 125 ? -3.380 5.366 1.089 1.00 95.19 125 ILE A C 1
ATOM 1036 O O . ILE A 1 125 ? -4.244 4.930 1.848 1.00 95.19 125 ILE A O 1
ATOM 1040 N N . GLN A 1 126 ? -3.124 6.672 0.986 1.00 92.31 126 GLN A N 1
ATOM 1041 C CA . GLN A 1 126 ? -3.876 7.685 1.729 1.00 92.31 126 GLN A CA 1
ATOM 1042 C C . GLN A 1 126 ? -5.371 7.649 1.383 1.00 92.31 126 GLN A C 1
ATOM 1044 O O . GLN A 1 126 ? -6.203 7.737 2.282 1.00 92.31 126 GLN A O 1
ATOM 1049 N N . PHE A 1 127 ? -5.720 7.450 0.108 1.00 94.44 127 PHE A N 1
ATOM 1050 C CA . PHE A 1 127 ? -7.106 7.278 -0.331 1.00 94.44 127 PHE A CA 1
ATOM 1051 C C . PHE A 1 127 ? -7.774 6.031 0.267 1.00 94.44 127 PHE A C 1
ATOM 1053 O O . PHE A 1 127 ? -8.914 6.100 0.719 1.00 94.44 127 PHE A O 1
ATOM 1060 N N . ILE A 1 128 ? -7.075 4.892 0.306 1.00 94.25 128 ILE A N 1
ATOM 1061 C CA . ILE A 1 128 ? -7.607 3.677 0.941 1.00 94.25 128 ILE A CA 1
ATOM 1062 C C . ILE A 1 128 ? -7.881 3.929 2.425 1.00 94.25 128 ILE A C 1
ATOM 1064 O O . ILE A 1 128 ? -8.951 3.587 2.918 1.00 94.25 128 ILE A O 1
ATOM 1068 N N . LEU A 1 129 ? -6.923 4.528 3.136 1.00 90.56 129 LEU A N 1
ATOM 1069 C CA . LEU A 1 129 ? -7.016 4.739 4.582 1.00 90.56 129 LEU A CA 1
ATOM 1070 C C . LEU A 1 129 ? -8.044 5.811 4.972 1.00 90.56 129 LEU A C 1
ATOM 1072 O O . LEU A 1 129 ? -8.541 5.786 6.097 1.00 90.56 129 LEU A O 1
ATOM 1076 N N . SER A 1 130 ? -8.369 6.743 4.071 1.00 89.88 130 SER A N 1
ATOM 1077 C CA . SER A 1 130 ? -9.406 7.756 4.299 1.00 89.88 130 SER A CA 1
ATOM 1078 C C . SER A 1 130 ? -10.822 7.248 4.019 1.00 89.88 130 SER A C 1
ATOM 1080 O O . SER A 1 130 ? -11.786 7.829 4.517 1.00 89.88 130 SER A O 1
ATOM 1082 N N . ASN A 1 131 ? -10.967 6.151 3.271 1.00 91.19 131 ASN A N 1
ATOM 1083 C CA . ASN A 1 131 ? -12.254 5.530 2.993 1.00 91.19 131 ASN A CA 1
ATOM 1084 C C . ASN A 1 131 ? -12.482 4.317 3.903 1.00 91.19 131 ASN A C 1
ATOM 1086 O O . ASN A 1 131 ? -11.885 3.263 3.710 1.00 91.19 131 ASN A O 1
ATOM 1090 N N . GLU A 1 132 ? -13.400 4.437 4.862 1.00 87.00 132 GLU A N 1
ATOM 1091 C CA . GLU A 1 132 ? -13.661 3.398 5.868 1.00 87.00 132 GLU A CA 1
ATOM 1092 C C . GLU A 1 132 ? -14.031 2.033 5.263 1.00 87.00 132 GLU A C 1
ATOM 1094 O O . GLU A 1 132 ? -13.594 0.996 5.763 1.00 87.00 132 GLU A O 1
ATOM 1099 N N . SER A 1 133 ? -14.787 2.017 4.162 1.00 89.75 133 SER A N 1
ATOM 1100 C CA . SER A 1 133 ? -15.166 0.766 3.495 1.00 89.75 133 SER A CA 1
ATOM 1101 C C . SER A 1 133 ? -13.965 0.046 2.875 1.00 89.75 133 SER A C 1
ATOM 1103 O O . SER A 1 133 ? -13.887 -1.179 2.934 1.00 89.75 133 SER A O 1
ATOM 1105 N N . LEU A 1 134 ? -12.996 0.804 2.350 1.00 93.50 134 LEU A N 1
ATOM 1106 C CA . LEU A 1 134 ? -11.762 0.262 1.782 1.00 93.50 134 LEU A CA 1
ATOM 1107 C C . LEU A 1 134 ? -10.745 -0.076 2.875 1.00 93.50 134 LEU A C 1
ATOM 1109 O O . LEU A 1 134 ? -10.084 -1.103 2.796 1.00 93.50 134 LEU A O 1
ATOM 1113 N N . ALA A 1 135 ? -10.626 0.745 3.918 1.00 88.44 135 ALA A N 1
ATOM 1114 C CA . ALA A 1 135 ? -9.698 0.513 5.023 1.00 88.44 135 ALA A CA 1
ATOM 1115 C C . ALA A 1 135 ? -10.004 -0.789 5.787 1.00 88.44 135 ALA A C 1
ATOM 1117 O O . ALA A 1 135 ? -9.085 -1.459 6.257 1.00 88.44 135 ALA A O 1
ATOM 1118 N N . ASN A 1 136 ? -11.286 -1.152 5.885 1.00 86.12 136 ASN A N 1
ATOM 1119 C CA . ASN A 1 136 ? -11.746 -2.403 6.493 1.00 86.12 136 ASN A CA 1
ATOM 1120 C C . ASN A 1 136 ? -11.851 -3.565 5.493 1.00 86.12 13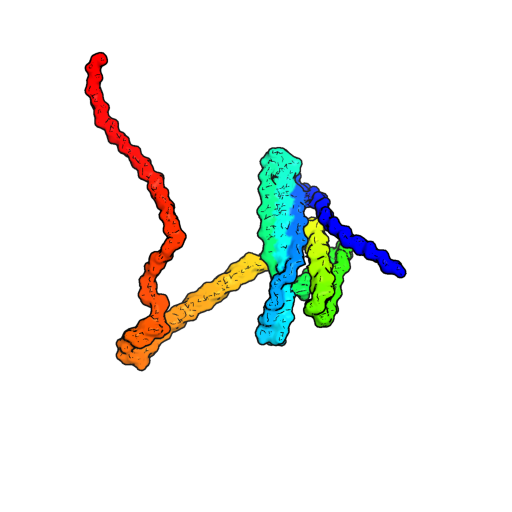6 ASN A C 1
ATOM 1122 O O . ASN A 1 136 ? -12.281 -4.662 5.855 1.00 86.12 136 ASN A O 1
ATOM 1126 N N . ASP A 1 137 ? -11.475 -3.343 4.234 1.00 92.31 137 ASP A N 1
ATOM 1127 C CA . ASP A 1 137 ? -11.496 -4.381 3.222 1.00 92.31 137 ASP A CA 1
ATOM 1128 C C . ASP A 1 137 ? -10.482 -5.486 3.552 1.00 92.31 137 ASP A C 1
ATOM 1130 O O . ASP A 1 137 ? -9.332 -5.226 3.911 1.00 92.31 137 ASP A O 1
ATOM 1134 N N . ARG A 1 138 ? -10.899 -6.745 3.385 1.00 91.38 138 ARG A N 1
ATOM 1135 C CA . ARG A 1 138 ? -10.074 -7.912 3.706 1.00 91.38 138 ARG A CA 1
ATOM 1136 C C . ARG A 1 138 ? -8.690 -7.874 3.054 1.00 91.38 138 ARG A C 1
ATOM 1138 O O . ARG A 1 138 ? -7.712 -8.168 3.733 1.00 91.38 138 ARG A O 1
ATOM 1145 N N . GLU A 1 139 ? -8.578 -7.538 1.772 1.00 91.88 139 GLU A N 1
ATOM 1146 C CA . GLU A 1 139 ? -7.266 -7.548 1.114 1.00 91.88 139 GLU A CA 1
ATOM 1147 C C . GLU A 1 139 ? -6.399 -6.371 1.536 1.00 91.88 139 GLU A C 1
ATOM 1149 O O . GLU A 1 139 ? -5.182 -6.497 1.550 1.00 91.88 139 GLU A O 1
ATOM 1154 N N . VAL A 1 140 ? -7.002 -5.245 1.920 1.00 91.88 140 VAL A N 1
ATOM 1155 C CA . VAL A 1 140 ? -6.268 -4.114 2.496 1.00 91.88 140 VAL A CA 1
ATOM 1156 C C . VAL A 1 140 ? -5.692 -4.512 3.853 1.00 91.88 140 VAL A C 1
ATOM 1158 O O . VAL A 1 140 ? -4.508 -4.291 4.119 1.00 91.88 140 VAL A O 1
ATOM 1161 N N . LEU A 1 141 ? -6.499 -5.173 4.685 1.00 87.94 141 LEU A N 1
ATOM 1162 C CA . LEU A 1 141 ? -6.054 -5.716 5.965 1.00 87.94 141 LEU A CA 1
ATOM 1163 C C . LEU A 1 141 ? -4.959 -6.773 5.783 1.00 87.94 141 LEU A C 1
ATOM 1165 O O . LEU A 1 141 ? -3.976 -6.757 6.519 1.00 87.94 141 LEU A O 1
ATOM 1169 N N . GLU A 1 142 ? -5.082 -7.664 4.796 1.00 86.75 142 GLU A N 1
ATOM 1170 C CA . GLU A 1 142 ? -4.036 -8.639 4.471 1.00 86.75 142 GLU A CA 1
ATOM 1171 C C . GLU A 1 142 ? -2.770 -7.945 3.949 1.00 86.75 142 GLU A C 1
ATOM 1173 O O . GLU A 1 142 ? -1.669 -8.259 4.398 1.00 86.75 142 GLU A O 1
ATOM 1178 N N . PHE A 1 143 ? -2.906 -6.958 3.065 1.00 90.69 143 PHE A N 1
ATOM 1179 C CA . PHE A 1 143 ? -1.790 -6.206 2.500 1.00 90.69 143 PHE A CA 1
ATOM 1180 C C . PHE A 1 143 ? -0.957 -5.522 3.591 1.00 90.69 143 PHE A C 1
ATOM 1182 O O . PHE A 1 143 ? 0.264 -5.670 3.611 1.00 90.69 143 PHE A O 1
ATOM 1189 N N . PHE A 1 144 ? -1.594 -4.853 4.557 1.00 86.00 144 PHE A N 1
ATOM 1190 C CA . PHE A 1 144 ? -0.888 -4.241 5.690 1.00 86.00 144 PHE A CA 1
ATOM 1191 C C . PHE A 1 144 ? -0.491 -5.247 6.785 1.00 86.00 144 PHE A C 1
ATOM 1193 O O . PHE A 1 144 ? 0.521 -5.067 7.465 1.00 86.00 144 PHE A O 1
ATOM 1200 N N . GLY A 1 145 ? -1.263 -6.320 6.961 1.00 75.12 145 GLY A N 1
ATOM 1201 C CA . GLY A 1 145 ? -1.115 -7.306 8.035 1.00 75.12 145 GLY A CA 1
ATOM 1202 C C . GLY A 1 145 ? -0.184 -8.482 7.730 1.00 75.12 145 GLY A C 1
ATOM 1203 O O . GLY A 1 145 ? 0.098 -9.284 8.620 1.00 75.12 145 GLY A O 1
ATOM 1204 N N . GLN A 1 146 ? 0.324 -8.618 6.506 1.00 61.50 146 GLN A N 1
ATOM 1205 C CA . GLN A 1 146 ? 1.121 -9.784 6.112 1.00 61.50 146 GLN A CA 1
ATOM 1206 C C . GLN A 1 146 ? 2.498 -9.872 6.795 1.00 61.50 146 GLN A C 1
ATOM 1208 O O . GLN A 1 146 ? 3.043 -10.970 6.922 1.00 61.50 146 GLN A O 1
ATOM 1213 N N . GLN A 1 147 ? 3.082 -8.772 7.283 1.00 53.56 147 GLN A N 1
ATOM 1214 C CA . GLN A 1 147 ? 4.450 -8.814 7.818 1.00 53.56 147 GLN A CA 1
ATOM 1215 C C . GLN A 1 147 ? 4.615 -9.530 9.168 1.00 53.56 147 GLN A C 1
ATOM 1217 O O . GLN A 1 147 ? 5.537 -10.337 9.256 1.00 53.56 147 GLN A O 1
ATOM 1222 N N . PRO A 1 148 ? 3.781 -9.333 10.206 1.00 53.09 148 PRO A N 1
ATOM 1223 C CA . PRO A 1 148 ? 3.903 -10.095 11.450 1.00 53.09 148 PRO A CA 1
ATOM 1224 C C . PRO A 1 148 ? 3.787 -11.605 11.228 1.00 53.09 148 PRO A C 1
ATOM 1226 O O . PRO A 1 148 ? 4.594 -12.363 11.760 1.00 53.09 148 PRO A O 1
ATOM 1229 N N . LEU A 1 149 ? 2.846 -12.041 10.383 1.00 51.81 149 LEU A N 1
ATOM 1230 C CA . LEU A 1 149 ? 2.635 -13.456 10.077 1.00 51.81 149 LEU A CA 1
ATOM 1231 C C . LEU A 1 149 ? 3.768 -14.033 9.221 1.00 51.81 149 LEU A C 1
ATOM 1233 O O . LEU A 1 149 ? 4.260 -15.117 9.516 1.00 51.81 149 LEU A O 1
ATOM 1237 N N . ASN A 1 150 ? 4.219 -13.318 8.188 1.00 52.75 150 ASN A N 1
ATOM 1238 C CA . ASN A 1 150 ? 5.331 -13.775 7.353 1.00 52.75 150 ASN A CA 1
ATOM 1239 C C . ASN A 1 150 ? 6.660 -13.735 8.114 1.00 52.75 150 ASN A C 1
ATOM 1241 O O . ASN A 1 150 ? 7.475 -14.640 7.964 1.00 52.75 150 ASN A O 1
ATOM 1245 N N . ARG A 1 151 ? 6.863 -12.755 9.002 1.00 53.88 151 ARG A N 1
ATOM 1246 C CA . ARG A 1 151 ? 8.006 -12.709 9.920 1.00 53.88 151 ARG A CA 1
ATOM 1247 C C . ARG A 1 151 ? 7.946 -13.851 10.926 1.00 53.88 151 ARG A C 1
ATOM 1249 O O . ARG A 1 151 ? 8.961 -14.505 11.110 1.00 53.88 151 ARG A O 1
ATOM 1256 N N . ALA A 1 152 ? 6.787 -14.143 11.517 1.00 55.81 152 ALA A N 1
ATOM 1257 C CA . ALA A 1 152 ? 6.610 -15.293 12.401 1.00 55.81 152 ALA A CA 1
ATOM 1258 C C . ALA A 1 152 ? 6.880 -16.614 11.664 1.00 55.81 152 ALA A C 1
ATOM 1260 O O . ALA A 1 152 ? 7.672 -17.419 12.137 1.00 55.81 152 ALA A O 1
ATOM 1261 N N . LYS A 1 153 ? 6.325 -16.805 10.461 1.00 54.44 153 LYS A N 1
ATOM 1262 C CA . LYS A 1 153 ? 6.589 -17.981 9.613 1.00 54.44 153 LYS A CA 1
ATOM 1263 C C . LYS A 1 153 ? 8.065 -18.107 9.235 1.00 54.44 153 LYS A C 1
ATOM 1265 O O . LYS A 1 153 ? 8.607 -19.204 9.271 1.00 54.44 153 LYS A O 1
ATOM 1270 N N . ASN A 1 154 ? 8.727 -17.004 8.894 1.00 55.38 154 ASN A N 1
ATOM 1271 C CA . ASN A 1 154 ? 10.151 -17.004 8.557 1.00 55.38 154 ASN A CA 1
ATOM 1272 C C . ASN A 1 154 ? 11.036 -17.242 9.784 1.00 55.38 154 ASN A C 1
ATOM 1274 O O . ASN A 1 154 ? 12.070 -17.889 9.657 1.00 55.38 154 ASN A O 1
ATOM 1278 N N . LEU A 1 155 ? 10.635 -16.759 10.964 1.00 60.16 155 LEU A N 1
ATOM 1279 C CA . LEU A 1 155 ? 11.299 -17.079 12.226 1.00 60.16 155 LEU A CA 1
ATOM 1280 C C . LEU A 1 155 ? 11.154 -18.567 12.541 1.00 60.16 155 LEU A C 1
ATOM 1282 O O . LEU A 1 155 ? 12.166 -19.207 12.776 1.00 60.16 155 LEU A O 1
ATOM 1286 N N . VAL A 1 156 ? 9.947 -19.130 12.432 1.00 64.19 156 VAL A N 1
ATOM 1287 C CA . VAL A 1 156 ? 9.703 -20.570 12.614 1.00 64.19 156 VAL A CA 1
ATOM 1288 C C . VAL A 1 156 ? 10.545 -21.391 11.637 1.00 64.19 156 VAL A C 1
ATOM 1290 O O . VAL A 1 156 ? 11.323 -22.224 12.079 1.00 64.19 156 VAL A O 1
ATOM 1293 N N . LYS A 1 157 ? 10.517 -21.081 10.334 1.00 65.00 157 LYS A N 1
ATOM 1294 C CA . LYS A 1 157 ? 11.344 -21.769 9.324 1.00 65.00 157 LYS A CA 1
ATOM 1295 C C . LYS A 1 157 ? 12.845 -21.654 9.596 1.00 65.00 157 LYS A C 1
ATOM 1297 O O . LYS A 1 157 ? 13.588 -22.603 9.369 1.00 65.00 157 LYS A O 1
ATOM 1302 N N . LYS A 1 158 ? 13.315 -20.487 10.050 1.00 63.78 158 LYS A N 1
ATOM 1303 C CA . LYS A 1 158 ? 14.729 -20.279 10.388 1.00 63.78 158 LYS A CA 1
ATOM 1304 C C . LYS A 1 158 ? 15.118 -21.094 11.620 1.00 63.78 158 LYS A C 1
ATOM 1306 O O . LYS A 1 158 ? 16.166 -21.727 11.594 1.00 63.78 158 LYS A O 1
ATOM 1311 N N . THR A 1 159 ? 14.274 -21.101 12.650 1.00 64.88 159 THR A N 1
ATOM 1312 C CA . THR A 1 159 ? 14.473 -21.881 13.875 1.00 64.88 159 THR A CA 1
ATOM 1313 C C . THR A 1 159 ? 14.446 -23.383 13.592 1.00 64.88 159 THR A C 1
ATOM 1315 O O . THR A 1 159 ? 15.337 -24.092 14.049 1.00 64.88 159 THR A O 1
ATOM 1318 N N . GLU A 1 160 ? 13.495 -23.858 12.785 1.00 65.25 160 GLU A N 1
ATOM 1319 C CA . GLU A 1 160 ? 13.407 -25.253 12.336 1.00 65.25 160 GLU A CA 1
ATOM 1320 C C . GLU A 1 160 ? 14.659 -25.671 11.571 1.00 65.25 160 GLU A C 1
ATOM 1322 O O . GLU A 1 160 ? 15.222 -26.717 11.870 1.00 65.25 160 GLU A O 1
ATOM 1327 N N . ARG A 1 161 ? 15.151 -24.835 10.648 1.00 64.25 161 ARG A N 1
ATOM 1328 C CA . ARG A 1 161 ? 16.379 -25.122 9.900 1.00 64.25 161 ARG A CA 1
ATOM 1329 C C . ARG A 1 161 ? 17.598 -25.187 10.816 1.00 64.25 161 ARG A C 1
ATOM 1331 O O . ARG A 1 161 ? 18.330 -26.160 10.764 1.00 64.25 161 ARG A O 1
ATOM 1338 N N . THR A 1 162 ? 17.768 -24.221 11.723 1.00 68.62 162 THR A N 1
ATOM 1339 C CA . THR A 1 162 ? 18.885 -24.246 12.684 1.00 68.62 162 THR A CA 1
ATOM 1340 C C . THR A 1 162 ? 18.823 -25.435 13.637 1.00 68.62 162 THR A C 1
ATOM 1342 O O . THR A 1 162 ? 19.862 -25.991 13.982 1.00 68.62 162 THR A O 1
ATOM 1345 N N . TRP A 1 163 ? 17.623 -25.838 14.061 1.00 71.00 163 TRP A N 1
ATOM 1346 C CA . TRP A 1 163 ? 17.446 -27.007 14.917 1.00 71.00 163 TRP A CA 1
ATOM 1347 C C . TRP A 1 163 ? 17.706 -28.306 14.149 1.00 71.00 163 TRP A C 1
ATOM 1349 O O . TRP A 1 163 ? 18.399 -29.179 14.662 1.00 71.00 163 TRP A O 1
ATOM 1359 N N . PHE A 1 164 ? 17.222 -28.411 12.909 1.00 63.66 164 PHE A N 1
ATOM 1360 C CA . PHE A 1 164 ? 17.442 -29.571 12.052 1.00 63.66 164 PHE A CA 1
ATOM 1361 C C . PHE A 1 164 ? 18.920 -29.724 11.678 1.00 63.66 164 PHE A C 1
ATOM 1363 O O . PHE A 1 164 ? 19.462 -30.812 11.824 1.00 63.66 164 PHE A O 1
ATOM 1370 N N . ASP A 1 165 ? 19.596 -28.638 11.297 1.00 67.44 165 ASP A N 1
ATOM 1371 C CA . ASP A 1 165 ? 21.035 -28.636 11.008 1.00 67.44 165 ASP A CA 1
ATOM 1372 C C . ASP A 1 165 ? 21.841 -29.052 12.257 1.00 67.44 165 ASP A C 1
ATOM 1374 O O . ASP A 1 165 ? 22.689 -29.938 12.180 1.00 67.44 165 ASP A O 1
ATOM 1378 N N . SER A 1 166 ? 21.490 -28.525 13.441 1.00 68.00 166 SER A N 1
ATOM 1379 C CA . SER A 1 166 ? 22.120 -28.928 14.714 1.00 68.00 166 SER A CA 1
ATOM 1380 C C . SER A 1 166 ? 21.860 -30.401 15.068 1.00 68.00 166 SER A C 1
ATOM 1382 O O . SER A 1 166 ? 22.726 -31.072 15.626 1.00 68.00 166 SER A O 1
ATOM 1384 N N . MET A 1 167 ? 20.668 -30.923 14.758 1.00 67.12 167 MET A N 1
ATOM 1385 C CA . MET A 1 167 ? 20.313 -32.327 14.979 1.00 67.12 167 MET A CA 1
ATOM 1386 C C . MET A 1 167 ? 21.080 -33.252 14.029 1.00 67.12 167 MET A C 1
ATOM 1388 O O . MET A 1 167 ? 21.562 -34.295 14.462 1.00 67.12 167 MET A O 1
ATOM 1392 N N . ILE A 1 168 ? 21.211 -32.884 12.752 1.00 70.00 168 ILE A N 1
ATOM 1393 C CA . ILE A 1 168 ? 22.003 -33.640 11.775 1.00 70.00 168 ILE A CA 1
ATOM 1394 C C . ILE A 1 168 ? 23.471 -33.672 12.196 1.00 70.00 168 ILE A C 1
ATOM 1396 O O . ILE A 1 168 ? 24.065 -34.747 12.196 1.00 70.00 168 ILE A O 1
ATOM 1400 N N . ASP A 1 169 ? 24.028 -32.546 12.639 1.00 69.19 169 ASP A N 1
ATOM 1401 C CA . ASP A 1 169 ? 25.397 -32.485 13.154 1.00 69.19 169 ASP A CA 1
ATOM 1402 C C . ASP A 1 169 ? 25.586 -33.377 14.397 1.00 69.19 169 ASP A C 1
ATOM 1404 O O . ASP A 1 169 ? 26.572 -34.113 14.494 1.00 69.19 169 ASP A O 1
ATOM 1408 N N . TYR A 1 170 ? 24.615 -33.385 15.318 1.00 68.12 170 TYR A N 1
ATOM 1409 C CA . TYR A 1 170 ? 24.624 -34.256 16.499 1.00 68.12 170 TYR A CA 1
ATOM 1410 C C . TYR A 1 170 ? 24.534 -35.746 16.133 1.00 68.12 170 TYR A C 1
ATOM 1412 O O . TYR A 1 170 ? 25.258 -36.572 16.688 1.00 68.12 170 TYR A O 1
ATOM 1420 N N . LEU A 1 171 ? 23.675 -36.104 15.176 1.00 68.69 171 LEU A N 1
ATOM 1421 C CA . LEU A 1 171 ? 23.511 -37.484 14.711 1.00 68.69 171 LEU A CA 1
ATOM 1422 C C . LEU A 1 171 ? 24.687 -37.964 13.851 1.00 68.69 171 LEU A C 1
ATOM 1424 O O . LEU A 1 171 ? 24.977 -39.157 13.842 1.00 68.69 171 LEU A O 1
ATOM 1428 N N . ALA A 1 172 ? 25.375 -37.063 13.148 1.00 68.50 172 ALA A N 1
ATOM 1429 C CA . ALA A 1 172 ? 26.564 -37.373 12.358 1.00 68.50 172 ALA A CA 1
ATOM 1430 C C . ALA A 1 172 ? 27.826 -37.538 13.226 1.00 68.50 172 ALA A C 1
ATOM 1432 O O . ALA A 1 172 ? 28.775 -38.208 12.811 1.00 68.50 172 ALA A O 1
ATOM 1433 N N . TYR A 1 173 ? 27.840 -36.971 14.438 1.00 64.44 173 TYR A N 1
ATOM 1434 C CA . TYR A 1 173 ? 28.990 -36.982 15.346 1.00 64.44 173 TYR A CA 1
ATOM 1435 C C . TYR A 1 173 ? 29.571 -38.384 15.632 1.00 64.44 173 TYR A C 1
ATOM 1437 O O . TYR A 1 173 ? 30.787 -38.546 15.498 1.00 64.44 173 TYR A O 1
ATOM 1445 N N . PRO A 1 174 ? 28.774 -39.427 15.949 1.00 66.62 174 PRO A N 1
ATOM 1446 C CA . PRO A 1 174 ? 29.307 -40.763 16.217 1.00 66.62 174 PRO A CA 1
ATOM 1447 C C . PRO A 1 174 ? 29.987 -41.377 14.988 1.00 66.62 174 PRO A C 1
ATOM 1449 O O . PRO A 1 174 ? 31.013 -42.039 15.121 1.00 66.62 174 PRO A O 1
ATOM 1452 N N . PHE A 1 175 ? 29.462 -41.121 13.785 1.00 70.62 175 PHE A N 1
ATOM 1453 C CA . PHE A 1 175 ? 30.031 -41.627 12.533 1.00 70.62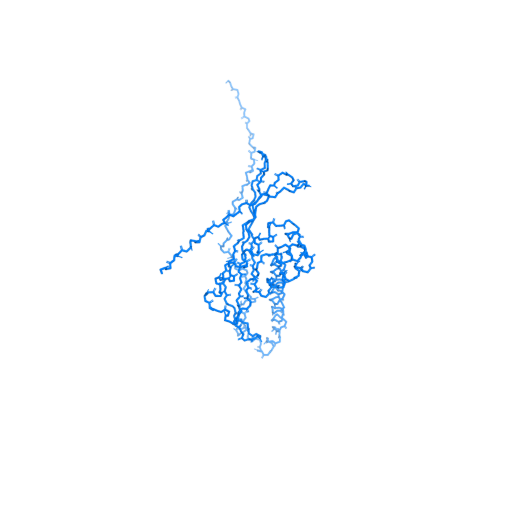 175 PHE A CA 1
ATOM 1454 C C . PHE A 1 175 ? 31.361 -40.935 12.205 1.00 70.62 175 PHE A C 1
ATOM 1456 O O . PHE A 1 175 ? 32.348 -41.605 11.912 1.00 70.62 175 PHE A O 1
ATOM 1463 N N . ILE A 1 176 ? 31.426 -39.609 12.370 1.00 62.03 176 ILE A N 1
ATOM 1464 C CA . ILE A 1 176 ? 32.662 -38.828 12.195 1.00 62.03 176 ILE A CA 1
ATOM 1465 C C . ILE A 1 176 ? 33.728 -39.241 13.227 1.00 62.03 176 ILE A C 1
ATOM 1467 O O . ILE A 1 176 ? 34.916 -39.296 12.901 1.00 62.03 176 ILE A O 1
ATOM 1471 N N . ALA A 1 177 ? 33.334 -39.540 14.468 1.00 59.00 177 ALA A N 1
ATOM 1472 C CA . ALA A 1 177 ? 34.250 -39.980 15.522 1.00 59.00 177 ALA A CA 1
ATOM 1473 C C . ALA A 1 177 ? 34.852 -41.369 15.244 1.00 59.00 177 ALA A C 1
ATOM 1475 O O . ALA A 1 177 ? 36.039 -41.589 15.505 1.00 59.00 177 ALA A O 1
ATOM 1476 N N . LEU A 1 178 ? 34.057 -42.274 14.665 1.00 65.31 178 LEU A N 1
ATOM 1477 C CA . LEU A 1 178 ? 34.497 -43.609 14.257 1.00 65.31 178 LEU A CA 1
ATOM 1478 C C . LEU A 1 178 ? 35.461 -43.559 13.064 1.00 65.31 178 LEU A C 1
ATOM 1480 O O . LEU A 1 178 ? 36.490 -44.228 13.092 1.00 65.31 178 LEU A O 1
ATOM 1484 N N . GLU A 1 179 ? 35.191 -42.724 12.056 1.00 68.25 179 GLU A N 1
ATOM 1485 C CA . GLU A 1 179 ? 36.084 -42.550 10.896 1.00 68.25 179 GLU A CA 1
ATOM 1486 C C . GLU A 1 179 ? 37.446 -41.939 11.265 1.00 68.25 179 GLU A C 1
ATOM 1488 O O . GLU A 1 179 ? 38.448 -42.189 10.596 1.00 68.25 179 GLU A O 1
ATOM 1493 N N . ASN A 1 180 ? 37.511 -41.155 12.347 1.00 61.75 180 ASN A N 1
ATOM 1494 C CA . ASN A 1 180 ? 38.733 -40.480 12.792 1.00 61.75 180 ASN A CA 1
ATOM 1495 C C . ASN A 1 180 ? 39.490 -41.225 13.908 1.00 61.75 180 ASN A C 1
ATOM 1497 O O . ASN A 1 180 ? 40.324 -40.612 14.583 1.00 61.75 180 ASN A O 1
ATOM 1501 N N . ASN A 1 181 ? 39.232 -42.528 14.107 1.00 64.12 181 ASN A N 1
ATOM 1502 C CA . ASN A 1 181 ? 39.892 -43.368 15.119 1.00 64.12 181 ASN A CA 1
ATOM 1503 C C . ASN A 1 181 ? 39.916 -42.712 16.518 1.00 64.12 181 ASN A C 1
ATOM 1505 O O . ASN A 1 181 ? 40.936 -42.750 17.205 1.00 64.12 181 ASN A O 1
ATOM 1509 N N . PHE A 1 182 ? 38.815 -42.068 16.928 1.00 57.38 182 PHE A N 1
ATOM 1510 C CA . PHE A 1 182 ? 38.683 -41.405 18.235 1.00 57.38 182 PHE A CA 1
ATOM 1511 C C . PHE A 1 182 ? 39.750 -40.336 18.555 1.00 57.38 182 PHE A C 1
ATOM 1513 O O . PHE A 1 182 ? 40.016 -40.057 19.723 1.00 57.38 182 PHE A O 1
ATOM 1520 N N . ASN A 1 183 ? 40.350 -39.686 17.550 1.00 64.06 183 ASN A N 1
ATOM 1521 C CA . ASN A 1 183 ? 41.207 -38.522 17.794 1.00 64.06 183 ASN A CA 1
ATOM 1522 C C . ASN A 1 183 ? 40.352 -37.274 18.101 1.00 64.06 183 ASN A C 1
ATOM 1524 O O . ASN A 1 183 ? 40.055 -36.461 17.221 1.00 64.06 183 ASN A O 1
ATOM 1528 N N . THR A 1 184 ? 39.935 -37.151 19.361 1.00 57.50 184 THR A N 1
ATOM 1529 C CA . THR A 1 184 ? 39.030 -36.109 19.873 1.00 57.50 184 THR A CA 1
ATOM 1530 C C . THR A 1 184 ? 39.578 -34.688 19.704 1.00 57.50 184 THR A C 1
ATOM 1532 O O . THR A 1 184 ? 38.811 -33.780 19.395 1.00 57.50 184 THR A O 1
ATOM 1535 N N . GLU A 1 185 ? 40.902 -34.488 19.744 1.00 61.06 185 GLU A N 1
ATOM 1536 C CA . GLU A 1 185 ? 41.527 -33.166 19.546 1.00 61.06 185 GLU A CA 1
ATOM 1537 C C . GLU A 1 185 ? 41.271 -32.560 18.155 1.00 61.06 185 GLU A C 1
ATOM 1539 O O . GLU A 1 185 ? 41.202 -31.336 18.005 1.00 61.06 185 GLU A O 1
ATOM 1544 N N . LYS A 1 186 ? 41.137 -33.391 17.110 1.00 58.94 186 LYS A N 1
ATOM 1545 C CA . LYS A 1 186 ? 40.797 -32.908 15.758 1.00 58.94 186 LYS A CA 1
ATOM 1546 C C . LYS A 1 186 ? 39.311 -32.578 15.615 1.00 58.94 186 LYS A C 1
ATOM 1548 O O . LYS A 1 186 ? 38.961 -31.720 14.806 1.00 58.94 186 LYS A O 1
ATOM 1553 N N . ILE A 1 187 ? 38.457 -33.248 16.385 1.00 55.91 187 ILE A N 1
ATOM 1554 C CA . ILE A 1 187 ? 37.000 -33.094 16.342 1.00 55.91 187 ILE A CA 1
ATOM 1555 C C . ILE A 1 187 ? 36.589 -31.811 17.078 1.00 55.91 187 ILE A C 1
ATOM 1557 O O . ILE A 1 187 ? 35.827 -31.015 16.526 1.00 55.91 187 ILE A O 1
ATOM 1561 N N . ASP A 1 188 ? 37.185 -31.539 18.241 1.00 60.22 188 ASP A N 1
ATOM 1562 C CA . ASP A 1 188 ? 36.889 -30.349 19.053 1.00 60.22 188 ASP A CA 1
ATOM 1563 C C . ASP A 1 188 ? 37.283 -29.038 18.353 1.00 60.22 188 ASP A C 1
ATOM 1565 O O . ASP A 1 188 ? 36.591 -28.026 18.467 1.00 60.22 188 ASP A O 1
ATOM 1569 N N . LYS A 1 189 ? 38.348 -29.054 17.538 1.00 63.84 189 LYS A N 1
ATOM 1570 C CA . LYS A 1 189 ? 38.730 -27.903 16.697 1.00 63.84 189 LYS A CA 1
ATOM 1571 C C . LYS A 1 189 ? 37.777 -27.665 15.525 1.00 63.84 189 LYS A C 1
ATOM 1573 O O . LYS A 1 189 ? 37.685 -26.536 15.049 1.00 63.84 189 LYS A O 1
ATOM 1578 N N . LYS A 1 190 ? 37.099 -28.709 15.037 1.00 61.47 190 LYS A N 1
ATOM 1579 C CA . LYS A 1 190 ? 36.188 -28.624 13.887 1.00 61.47 190 LYS A CA 1
ATOM 1580 C C . LYS A 1 190 ? 34.771 -28.204 14.300 1.00 61.47 190 LYS A C 1
ATOM 1582 O O . LYS A 1 190 ? 34.103 -27.544 13.511 1.00 61.47 190 LYS A O 1
ATOM 1587 N N . TYR A 1 191 ? 34.345 -28.519 15.529 1.00 59.62 191 TYR A N 1
ATOM 1588 C CA . TYR A 1 191 ? 32.995 -28.229 16.038 1.00 59.62 191 TYR A CA 1
ATOM 1589 C C . TYR A 1 191 ? 32.987 -27.591 17.448 1.00 59.62 191 TYR A C 1
ATOM 1591 O O . TYR A 1 191 ? 32.399 -28.145 18.379 1.00 59.62 191 TYR A O 1
ATOM 1599 N N . PRO A 1 192 ? 33.576 -26.394 17.635 1.00 58.75 192 PRO A N 1
ATOM 1600 C CA . PRO A 1 192 ? 33.706 -25.764 18.956 1.00 58.75 192 PRO A CA 1
ATOM 1601 C C . PRO A 1 192 ? 32.366 -25.346 19.593 1.00 58.75 192 PRO A C 1
ATOM 1603 O O . PRO A 1 192 ? 32.296 -25.122 20.799 1.00 58.75 192 PRO A O 1
ATOM 1606 N N . ALA A 1 193 ? 31.289 -25.244 18.805 1.00 55.12 193 ALA A N 1
ATOM 1607 C CA . ALA A 1 193 ? 29.974 -24.804 19.275 1.00 55.12 193 ALA A CA 1
ATOM 1608 C C . ALA A 1 193 ? 29.180 -25.882 20.041 1.00 55.12 193 ALA A C 1
ATOM 1610 O O . ALA A 1 193 ? 28.215 -25.535 20.716 1.00 55.12 193 ALA A O 1
ATOM 1611 N N . MET A 1 194 ? 29.565 -27.165 19.968 1.00 55.06 194 MET A N 1
ATOM 1612 C CA . MET A 1 194 ? 28.812 -28.254 20.615 1.00 55.06 194 MET A CA 1
ATOM 1613 C C . MET A 1 194 ? 29.167 -28.468 22.095 1.00 55.06 194 MET A C 1
ATOM 1615 O O . MET A 1 194 ? 28.375 -29.053 22.829 1.00 55.06 194 MET A O 1
ATOM 1619 N N . PHE A 1 195 ? 30.322 -27.967 22.549 1.00 53.78 195 PHE A N 1
ATOM 1620 C CA . PHE A 1 195 ? 30.822 -28.148 23.924 1.00 53.78 195 PHE A CA 1
ATOM 1621 C C . PHE A 1 195 ? 31.061 -26.831 24.670 1.00 53.78 195 PHE A C 1
ATOM 1623 O O . PHE A 1 195 ? 31.657 -26.816 25.748 1.00 53.78 195 PHE A O 1
ATOM 1630 N N . GLY A 1 196 ? 30.580 -25.712 24.121 1.00 49.44 196 GLY A N 1
ATOM 1631 C CA . GLY A 1 196 ? 30.534 -24.457 24.854 1.00 49.44 196 GLY A CA 1
ATOM 1632 C C . GLY A 1 196 ? 29.589 -24.597 26.044 1.00 49.44 196 GLY A C 1
ATOM 1633 O O . GLY A 1 196 ? 28.373 -24.539 25.877 1.00 49.44 196 GLY A O 1
ATOM 1634 N N . ALA A 1 197 ? 30.141 -24.765 27.249 1.00 46.25 197 ALA A N 1
ATOM 1635 C CA . ALA A 1 197 ? 29.412 -24.497 28.484 1.00 46.25 197 ALA A CA 1
ATOM 1636 C C . ALA A 1 197 ? 28.717 -23.127 28.352 1.00 46.25 197 ALA A C 1
ATOM 1638 O O . ALA A 1 197 ? 29.312 -22.228 27.749 1.00 46.25 197 ALA A O 1
ATOM 1639 N N . PRO A 1 198 ? 27.486 -22.949 28.869 1.00 39.97 198 PRO A N 1
ATOM 1640 C CA . PRO A 1 198 ? 26.750 -21.698 28.731 1.00 39.97 198 PRO A CA 1
ATOM 1641 C C . PRO A 1 198 ? 27.619 -20.551 29.246 1.00 39.97 198 PRO A C 1
ATOM 1643 O O . PRO A 1 198 ? 27.842 -20.406 30.447 1.00 39.97 198 PRO A O 1
ATOM 1646 N N . THR A 1 199 ? 28.173 -19.758 28.330 1.00 47.25 199 THR A N 1
ATOM 1647 C CA . THR A 1 199 ? 28.947 -18.587 28.703 1.00 47.25 199 THR A CA 1
ATOM 1648 C C . THR A 1 199 ? 27.954 -17.568 29.237 1.00 47.25 199 THR A C 1
ATOM 1650 O O . THR A 1 199 ? 26.990 -17.192 28.568 1.00 47.25 199 THR A O 1
ATOM 1653 N N . ASN A 1 200 ? 28.155 -17.178 30.495 1.00 42.00 200 ASN A N 1
ATOM 1654 C CA . ASN A 1 200 ? 27.391 -16.130 31.152 1.00 42.00 200 ASN A CA 1
ATOM 1655 C C . ASN A 1 200 ? 27.319 -14.906 30.234 1.00 42.00 200 ASN A C 1
ATOM 1657 O O . ASN A 1 200 ? 28.336 -14.294 29.916 1.00 42.00 200 ASN A O 1
ATOM 1661 N N . ASN A 1 201 ? 26.107 -14.572 29.800 1.00 42.34 201 ASN A N 1
ATOM 1662 C CA . ASN A 1 201 ? 25.820 -13.393 29.001 1.00 42.34 201 ASN A CA 1
ATOM 1663 C C . ASN A 1 201 ? 26.065 -12.139 29.869 1.00 42.34 201 ASN A C 1
ATOM 1665 O O . ASN A 1 201 ? 25.309 -11.921 30.818 1.00 42.34 201 ASN A O 1
ATOM 1669 N N . PRO A 1 202 ? 27.071 -11.291 29.581 1.00 44.91 202 PRO A N 1
ATOM 1670 C CA . PRO A 1 202 ? 27.425 -10.160 30.444 1.00 44.91 202 PRO A CA 1
ATOM 1671 C C . PRO A 1 202 ? 26.427 -8.987 30.380 1.00 44.91 202 PRO A C 1
ATOM 1673 O O . PRO A 1 202 ? 26.661 -7.954 30.999 1.00 44.91 202 PRO A O 1
ATOM 1676 N N . ASN A 1 203 ? 25.309 -9.118 29.653 1.00 46.22 203 ASN A N 1
ATOM 1677 C CA . ASN A 1 203 ? 24.308 -8.056 29.487 1.00 46.22 203 ASN A CA 1
ATOM 1678 C C . ASN A 1 203 ? 23.029 -8.215 30.327 1.00 46.22 203 ASN A C 1
ATOM 1680 O O . ASN A 1 203 ? 22.088 -7.437 30.154 1.00 46.22 203 ASN A O 1
ATOM 1684 N N . VAL A 1 204 ? 22.975 -9.161 31.268 1.00 46.66 204 VAL A N 1
ATOM 1685 C CA . VAL A 1 204 ? 21.892 -9.184 32.264 1.00 46.66 204 VAL A CA 1
ATOM 1686 C C . VAL A 1 204 ? 22.265 -8.233 33.401 1.00 46.66 204 VAL A C 1
ATOM 1688 O O . VAL A 1 204 ? 23.021 -8.577 34.304 1.00 46.66 204 VAL A O 1
ATOM 1691 N N . ARG A 1 205 ? 21.763 -6.995 33.330 1.00 42.97 205 ARG A N 1
ATOM 1692 C CA . ARG A 1 205 ? 21.828 -6.038 34.442 1.00 42.97 205 ARG A CA 1
ATOM 1693 C C . ARG A 1 205 ? 21.155 -6.651 35.671 1.00 42.97 205 ARG A C 1
ATOM 1695 O O . ARG A 1 205 ? 19.985 -7.019 35.607 1.00 42.97 205 ARG A O 1
ATOM 1702 N N . ASN A 1 206 ? 21.902 -6.707 36.771 1.00 42.44 206 ASN A N 1
ATOM 1703 C CA . ASN A 1 206 ? 21.419 -7.063 38.099 1.00 42.44 206 ASN A CA 1
ATOM 1704 C C . ASN A 1 206 ? 20.160 -6.256 38.446 1.00 42.44 206 ASN A C 1
ATOM 1706 O O . ASN A 1 206 ? 20.209 -5.028 38.542 1.00 42.44 206 ASN A O 1
ATOM 1710 N N . ILE A 1 207 ? 19.047 -6.956 38.640 1.00 47.75 207 ILE A N 1
ATOM 1711 C CA . ILE A 1 207 ? 17.874 -6.435 39.338 1.00 47.75 207 ILE A CA 1
ATOM 1712 C C . ILE A 1 207 ? 18.172 -6.632 40.831 1.00 47.75 207 ILE A C 1
ATOM 1714 O O . ILE A 1 207 ? 18.395 -7.772 41.232 1.00 47.75 207 ILE A O 1
ATOM 1718 N N . PRO A 1 208 ? 18.246 -5.575 41.658 1.00 49.31 208 PRO A N 1
ATOM 1719 C CA . PRO A 1 208 ? 18.406 -5.755 43.093 1.00 49.31 208 PRO A CA 1
ATOM 1720 C C . PRO A 1 208 ? 17.109 -6.309 43.695 1.00 49.31 208 PRO A C 1
ATOM 1722 O O . PRO A 1 208 ? 16.041 -5.705 43.570 1.00 49.31 208 PRO A O 1
ATOM 1725 N N . ASP A 1 209 ? 17.227 -7.457 44.358 1.00 41.06 209 ASP A N 1
ATOM 1726 C CA . ASP A 1 209 ? 16.176 -8.059 45.170 1.00 41.06 209 ASP A CA 1
ATOM 1727 C C . ASP A 1 209 ? 15.854 -7.148 46.358 1.00 41.06 209 ASP A C 1
ATOM 1729 O O . ASP A 1 209 ? 16.609 -7.048 47.324 1.00 41.06 209 ASP A O 1
ATOM 1733 N N . ASN A 1 210 ? 14.704 -6.481 46.297 1.00 47.72 210 ASN A N 1
ATOM 1734 C CA . ASN A 1 210 ? 14.175 -5.711 47.412 1.00 47.72 210 ASN A CA 1
ATOM 1735 C C . ASN A 1 210 ? 13.258 -6.617 48.248 1.00 47.72 210 ASN A C 1
ATOM 1737 O O . ASN A 1 210 ? 12.038 -6.625 48.086 1.00 47.72 210 ASN A O 1
ATOM 1741 N N . ARG A 1 211 ? 13.859 -7.432 49.120 1.00 40.12 211 ARG A N 1
ATOM 1742 C CA . ARG A 1 211 ? 13.160 -8.110 50.220 1.00 40.12 211 ARG A CA 1
ATOM 1743 C C . ARG A 1 211 ? 13.689 -7.560 51.537 1.00 40.12 211 ARG A C 1
ATOM 1745 O O . ARG A 1 211 ? 14.683 -8.040 52.065 1.00 40.12 211 ARG A O 1
ATOM 1752 N N . SER A 1 212 ? 13.007 -6.542 52.055 1.00 49.91 212 SER A N 1
ATOM 1753 C CA . SER A 1 212 ? 13.145 -6.128 53.448 1.00 49.91 212 SER A CA 1
ATOM 1754 C C . SER A 1 212 ? 12.283 -7.065 54.292 1.00 49.91 212 SER A C 1
ATOM 1756 O O . SER A 1 212 ? 11.054 -7.003 54.266 1.00 49.91 212 SER A O 1
ATOM 1758 N N . THR A 1 213 ? 12.944 -8.008 54.955 1.00 47.09 213 THR A N 1
ATOM 1759 C CA . THR A 1 213 ? 12.375 -8.822 56.023 1.00 47.09 213 THR A CA 1
ATOM 1760 C C . THR A 1 213 ? 12.251 -7.965 57.274 1.00 47.09 213 THR A C 1
ATOM 1762 O O . THR A 1 213 ? 13.218 -7.373 57.744 1.00 47.09 213 THR A O 1
ATOM 1765 N N . SER A 1 214 ? 11.029 -7.894 57.780 1.00 49.75 214 SER A N 1
ATOM 1766 C CA . SER A 1 214 ? 10.667 -7.380 59.091 1.00 49.75 214 SER A CA 1
ATOM 1767 C C . SER A 1 214 ? 11.328 -8.208 60.194 1.00 49.75 214 SER A C 1
ATOM 1769 O O . SER A 1 214 ? 10.931 -9.356 60.397 1.00 49.75 214 SER A O 1
ATOM 1771 N N . ASP A 1 215 ? 12.273 -7.612 60.920 1.00 50.06 215 ASP A N 1
ATOM 1772 C CA . ASP A 1 215 ? 12.723 -8.120 62.215 1.00 50.06 215 ASP A CA 1
ATOM 1773 C C . ASP A 1 215 ? 11.972 -7.396 63.337 1.00 50.06 215 ASP A C 1
ATOM 1775 O O . ASP A 1 215 ? 12.112 -6.190 63.551 1.00 50.06 215 ASP A O 1
ATOM 1779 N N . LEU A 1 216 ? 11.137 -8.173 64.029 1.00 45.75 216 LEU A N 1
ATOM 1780 C CA . LEU A 1 216 ? 10.603 -7.865 65.346 1.00 45.75 216 LEU A CA 1
ATOM 1781 C C . LEU A 1 216 ? 11.724 -8.039 66.376 1.00 45.75 216 LEU A C 1
ATOM 1783 O O . LEU A 1 216 ? 12.198 -9.155 66.582 1.00 45.75 216 LEU A O 1
ATOM 1787 N N . THR A 1 217 ? 12.059 -6.978 67.102 1.00 55.69 217 THR A N 1
ATOM 1788 C CA . THR A 1 217 ? 12.715 -7.086 68.407 1.00 55.69 217 THR A CA 1
ATOM 1789 C C . THR A 1 217 ? 11.804 -6.526 69.491 1.00 55.69 217 THR A C 1
ATOM 1791 O O . THR A 1 217 ? 11.400 -5.366 69.489 1.00 55.69 217 THR A O 1
ATOM 1794 N N . VAL A 1 218 ? 11.455 -7.428 70.404 1.00 48.81 218 VAL A N 1
ATOM 1795 C CA . VAL A 1 218 ? 10.817 -7.197 71.699 1.00 48.81 218 VAL A CA 1
ATOM 1796 C C . VAL A 1 218 ? 11.925 -6.917 72.711 1.00 48.81 218 VAL A C 1
ATOM 1798 O O . VAL A 1 218 ? 12.805 -7.760 72.836 1.00 48.81 218 VAL A O 1
ATOM 1801 N N . LEU A 1 219 ? 11.852 -5.795 73.432 1.00 52.47 219 LEU A N 1
ATOM 1802 C CA . LEU A 1 219 ? 12.415 -5.570 74.777 1.00 52.47 219 LEU A CA 1
ATOM 1803 C C . LEU A 1 219 ? 11.486 -4.532 75.449 1.00 52.47 219 LEU A C 1
ATOM 1805 O O . LEU A 1 219 ? 11.247 -3.472 74.876 1.00 52.47 219 LEU A O 1
ATOM 1809 N N . GLU A 1 220 ? 10.689 -4.901 76.460 1.00 50.44 220 GLU A N 1
ATOM 1810 C CA . GLU A 1 220 ? 11.014 -4.733 77.898 1.00 50.44 220 GLU A CA 1
ATOM 1811 C C . GLU A 1 220 ? 11.585 -3.324 78.159 1.00 50.44 220 GLU A C 1
ATOM 1813 O O . GLU A 1 220 ? 12.674 -3.000 77.707 1.00 50.44 220 GLU A O 1
ATOM 1818 N N . GLY A 1 221 ? 10.836 -2.361 78.702 1.00 49.22 221 GLY A N 1
ATOM 1819 C CA . GLY A 1 221 ? 10.284 -2.360 80.054 1.00 49.22 221 GLY A CA 1
ATOM 1820 C C . GLY A 1 221 ? 11.235 -1.573 80.960 1.00 49.22 221 GLY A C 1
ATOM 1821 O O . GLY A 1 221 ? 12.317 -2.065 81.233 1.00 49.22 221 GLY A O 1
ATOM 1822 N N . ASP A 1 222 ? 10.869 -0.352 81.368 1.00 48.72 222 ASP A N 1
ATOM 1823 C CA . ASP A 1 222 ? 10.942 0.069 82.775 1.00 48.72 222 ASP A CA 1
ATOM 1824 C C . ASP A 1 222 ? 10.452 1.504 83.024 1.00 48.72 222 ASP A C 1
ATOM 1826 O O . ASP A 1 222 ? 10.581 2.415 82.208 1.00 48.72 222 ASP A O 1
ATOM 1830 N N . ASN A 1 223 ? 9.844 1.621 84.202 1.00 48.38 223 ASN A N 1
ATOM 1831 C CA . ASN A 1 223 ? 9.277 2.784 84.869 1.00 48.38 223 ASN A CA 1
ATOM 1832 C C . ASN A 1 223 ? 10.303 3.905 85.129 1.00 48.38 223 ASN A C 1
ATOM 1834 O O . ASN A 1 223 ? 11.422 3.620 85.553 1.00 48.38 223 ASN A O 1
ATOM 1838 N N . ILE A 1 224 ? 9.880 5.169 84.999 1.00 50.28 224 ILE A N 1
ATOM 1839 C CA . ILE A 1 224 ? 9.598 6.165 86.068 1.00 50.28 224 ILE A CA 1
ATOM 1840 C C . ILE A 1 224 ? 9.137 7.461 85.386 1.00 50.28 224 ILE A C 1
ATOM 1842 O O . ILE A 1 224 ? 9.805 7.897 84.423 1.00 50.28 224 ILE A O 1
#

InterPro domains:
  IPR001683 Phox homology [PF00787] (69-146)
  IPR001683 Phox homology [PS50195] (29-151)
  IPR001683 Phox homology [SM00312] (31-147)
  IPR036871 PX domain superfamily [G3DSA:3.30.1520.10] (21-173)
  IPR036871 PX domain superfamily [SSF64268] (31-149)

pLDDT: mean 71.41, std 19.07, range [33.41, 97.12]

Radius of gyration: 29.94 Å; chains: 1; bounding box: 62×76×107 Å